Protein AF-A0A535QAC4-F1 (afdb_monomer)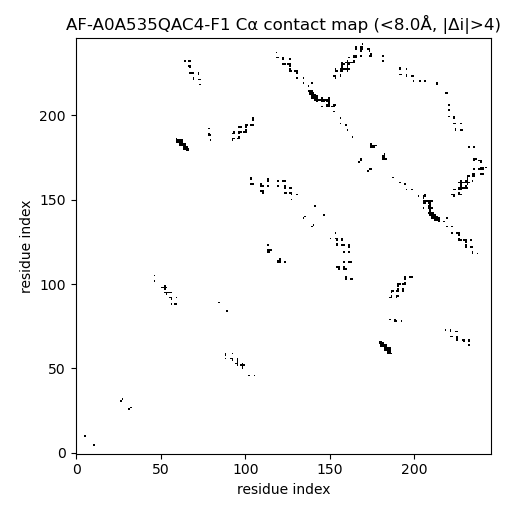

Nearest PDB structures (foldseek):
  8f6p-assembly1_A  TM=1.944E-01  e=5.909E+00  Rattus norvegicus

Mean predicted aligned error: 12.3 Å

Structure (mmCIF, N/CA/C/O backbone):
data_AF-A0A535QAC4-F1
#
_entry.id   AF-A0A535QAC4-F1
#
loop_
_atom_site.group_PDB
_atom_site.id
_atom_site.type_symbol
_atom_site.label_atom_id
_atom_site.label_alt_id
_atom_site.label_comp_id
_atom_site.label_asym_id
_atom_site.label_entity_id
_atom_site.label_seq_id
_atom_site.pdbx_PDB_ins_code
_atom_site.Cartn_x
_atom_site.Cartn_y
_atom_site.Cartn_z
_atom_site.occupancy
_atom_site.B_iso_or_equiv
_atom_site.auth_seq_id
_atom_site.auth_comp_id
_atom_site.auth_asym_id
_atom_site.auth_atom_id
_atom_site.pdbx_PDB_model_num
ATOM 1 N N . MET A 1 1 ? -40.886 52.276 13.785 1.00 44.91 1 MET A N 1
ATOM 2 C CA . MET A 1 1 ? -40.579 53.581 13.152 1.00 44.91 1 MET A CA 1
ATOM 3 C C . MET A 1 1 ? -39.068 53.845 13.200 1.00 44.91 1 MET A C 1
ATOM 5 O O . MET A 1 1 ? -38.619 54.630 14.018 1.00 44.91 1 MET A O 1
ATOM 9 N N . ALA A 1 2 ? -38.264 53.162 12.376 1.00 45.56 2 ALA A N 1
ATOM 10 C CA . ALA A 1 2 ? -36.810 53.409 12.294 1.00 45.56 2 ALA A CA 1
ATOM 11 C C . ALA A 1 2 ? -36.209 53.077 10.910 1.00 45.56 2 ALA A C 1
ATOM 13 O O . ALA A 1 2 ? -35.001 52.939 10.776 1.00 45.56 2 ALA A O 1
ATOM 14 N N . VAL A 1 3 ? -37.047 52.930 9.875 1.00 45.53 3 VAL A N 1
ATOM 15 C CA . VAL A 1 3 ? -36.624 52.493 8.525 1.00 45.53 3 VAL A CA 1
ATOM 16 C C . VAL A 1 3 ? -36.764 53.620 7.483 1.00 45.53 3 VAL A C 1
ATOM 18 O O . VAL A 1 3 ? -36.489 53.432 6.310 1.00 45.53 3 VAL A O 1
ATOM 21 N N . LEU A 1 4 ? -37.134 54.839 7.893 1.00 51.72 4 LEU A N 1
ATOM 22 C CA . LEU A 1 4 ? -37.515 55.924 6.971 1.00 51.72 4 LEU A CA 1
ATOM 23 C C . LEU A 1 4 ? -36.646 57.191 7.058 1.00 51.72 4 LEU A C 1
ATOM 25 O O . LEU A 1 4 ? -37.111 58.273 6.719 1.00 51.72 4 LEU A O 1
ATOM 29 N N . ARG A 1 5 ? -35.387 57.098 7.514 1.00 51.56 5 ARG A N 1
ATOM 30 C CA . ARG A 1 5 ? -34.530 58.299 7.647 1.00 51.56 5 ARG A CA 1
ATOM 31 C C . ARG A 1 5 ? -33.104 58.221 7.111 1.00 51.56 5 ARG A C 1
ATOM 33 O O . ARG A 1 5 ? -32.423 59.237 7.126 1.00 51.56 5 ARG A O 1
ATOM 40 N N . PHE A 1 6 ? -32.670 57.085 6.575 1.00 49.47 6 PHE A N 1
ATOM 41 C CA . PHE A 1 6 ? -31.365 56.976 5.924 1.00 49.47 6 PHE A CA 1
ATOM 42 C C . PHE A 1 6 ? -31.563 56.331 4.559 1.00 49.47 6 PHE A C 1
ATOM 44 O O . PHE A 1 6 ? -32.023 55.197 4.471 1.00 49.47 6 PHE A O 1
ATOM 51 N N . GLY A 1 7 ? -31.308 57.108 3.503 1.00 46.47 7 GLY A N 1
ATOM 52 C CA . GLY A 1 7 ? -31.493 56.688 2.117 1.00 46.47 7 GLY A CA 1
ATOM 53 C C . GLY A 1 7 ? -30.732 55.404 1.785 1.00 46.47 7 GLY A C 1
ATOM 54 O O . GLY A 1 7 ? -29.834 54.978 2.501 1.00 46.47 7 GLY A O 1
ATOM 55 N N . VAL A 1 8 ? -31.083 54.789 0.663 1.00 54.56 8 VAL A N 1
ATOM 56 C CA . VAL A 1 8 ? -30.540 53.496 0.211 1.00 54.56 8 VAL A CA 1
ATOM 57 C C . VAL A 1 8 ? -29.008 53.528 0.014 1.00 54.56 8 VAL A C 1
ATOM 59 O O . VAL A 1 8 ? -28.330 52.512 0.138 1.00 54.56 8 VAL A O 1
ATOM 62 N N . LEU A 1 9 ? -28.432 54.710 -0.232 1.00 49.38 9 LEU A N 1
ATOM 63 C CA . LEU A 1 9 ? -27.000 54.904 -0.484 1.00 49.38 9 LEU A CA 1
ATOM 64 C C . LEU A 1 9 ? -26.086 54.647 0.734 1.00 49.38 9 LEU A C 1
ATOM 66 O O . LEU A 1 9 ? -25.140 53.872 0.585 1.00 49.38 9 LEU A O 1
ATOM 70 N N . PRO A 1 10 ? -26.321 55.209 1.939 1.00 53.91 10 PRO A N 1
ATOM 71 C CA . PRO A 1 10 ? -25.501 54.889 3.110 1.00 53.91 10 PRO A CA 1
ATOM 72 C C . PRO A 1 10 ? -25.584 53.415 3.527 1.00 53.91 10 PRO A C 1
ATOM 74 O O . PRO A 1 10 ? -24.594 52.873 4.011 1.00 53.91 10 PRO A O 1
ATOM 77 N N . THR A 1 11 ? -26.708 52.729 3.297 1.00 51.91 11 THR A N 1
ATOM 78 C CA . THR A 1 11 ? -26.844 51.295 3.611 1.00 51.91 11 THR A CA 1
ATOM 79 C C . THR A 1 11 ? -25.996 50.421 2.682 1.00 51.91 11 THR A C 1
ATOM 81 O O . THR A 1 11 ? -25.346 49.483 3.147 1.00 51.91 11 THR A O 1
ATOM 84 N N . ILE A 1 12 ? -25.929 50.762 1.389 1.00 54.94 12 ILE A N 1
ATOM 85 C CA . ILE A 1 12 ? -25.046 50.094 0.417 1.00 54.94 12 ILE A CA 1
ATOM 86 C C . ILE A 1 12 ? -23.572 50.353 0.754 1.00 54.94 12 ILE A C 1
ATOM 88 O O . ILE A 1 12 ? -22.748 49.442 0.664 1.00 54.94 12 ILE A O 1
ATOM 92 N N . LEU A 1 13 ? -23.235 51.567 1.198 1.00 52.97 13 LEU A N 1
ATOM 93 C CA . LEU A 1 13 ? -21.860 51.934 1.543 1.00 52.97 13 LEU A CA 1
ATOM 94 C C . LEU A 1 13 ? -21.368 51.190 2.798 1.00 52.97 13 LEU A C 1
ATOM 96 O O . LEU A 1 13 ? -20.243 50.695 2.818 1.00 52.97 13 LEU A O 1
ATOM 100 N N . VAL A 1 14 ? -22.233 51.012 3.803 1.00 57.72 14 VAL A N 1
ATOM 101 C CA . VAL A 1 14 ? -21.928 50.215 5.005 1.00 57.72 14 VAL A CA 1
ATOM 102 C C . VAL A 1 14 ? -21.805 48.720 4.680 1.00 57.72 14 VAL A C 1
ATOM 104 O O . VAL A 1 14 ? -20.894 48.068 5.192 1.00 57.72 14 VAL A O 1
ATOM 107 N N . MET A 1 15 ? -22.634 48.173 3.779 1.00 51.03 15 MET A N 1
ATOM 108 C CA . MET A 1 15 ? -22.458 46.788 3.315 1.00 51.03 15 MET A CA 1
ATOM 109 C C . MET A 1 15 ? -21.167 46.595 2.506 1.00 51.03 15 MET A C 1
ATOM 111 O O . MET A 1 15 ? -20.465 45.613 2.727 1.00 51.03 15 MET A O 1
ATOM 115 N N . MET A 1 16 ? -20.796 47.526 1.623 1.00 50.31 16 MET A N 1
ATOM 116 C CA . MET A 1 16 ? -19.538 47.447 0.861 1.00 50.31 16 MET A CA 1
ATOM 117 C C . MET A 1 16 ? -18.300 47.496 1.766 1.00 50.31 16 MET A C 1
ATOM 119 O O . MET A 1 16 ? -17.352 46.738 1.552 1.00 50.31 16 MET A O 1
ATOM 123 N N . VAL A 1 17 ? -18.314 48.323 2.817 1.00 55.81 17 VAL A N 1
ATOM 124 C CA . VAL A 1 17 ? -17.225 48.376 3.810 1.00 55.81 17 VAL A CA 1
ATOM 125 C C . VAL A 1 17 ? -17.191 47.109 4.680 1.00 55.81 17 VAL A C 1
ATOM 127 O O . VAL A 1 17 ? -16.111 46.582 4.951 1.00 55.81 17 VAL A O 1
ATOM 130 N N . GLY A 1 18 ? -18.348 46.553 5.056 1.00 48.34 18 GLY A N 1
ATOM 131 C CA . GLY A 1 18 ? -18.435 45.287 5.797 1.00 48.34 18 GLY A CA 1
ATOM 132 C C . GLY A 1 18 ? -17.961 44.067 4.993 1.00 48.34 18 GLY A C 1
ATOM 133 O O . GLY A 1 18 ? -17.242 43.215 5.513 1.00 48.34 18 GLY A O 1
ATOM 134 N N . VAL A 1 19 ? -18.293 44.001 3.700 1.00 51.94 19 VAL A N 1
ATOM 135 C CA . VAL A 1 19 ? -17.884 42.897 2.813 1.00 51.94 19 VAL A CA 1
ATOM 136 C C . VAL A 1 19 ? -16.393 42.983 2.469 1.00 51.94 19 VAL A C 1
ATOM 138 O O . VAL A 1 19 ? -15.703 41.965 2.469 1.00 51.94 19 VAL A O 1
ATOM 141 N N . THR A 1 20 ? -15.847 44.182 2.249 1.00 51.34 20 THR A N 1
ATOM 142 C CA . THR A 1 20 ? -14.408 44.352 1.966 1.00 51.34 20 THR A CA 1
ATOM 143 C C . THR A 1 20 ? -13.528 44.031 3.173 1.00 51.34 20 THR A C 1
ATOM 145 O O . THR A 1 20 ? -12.498 43.375 3.013 1.00 51.34 20 THR A O 1
ATOM 148 N N . SER A 1 21 ? -13.951 44.391 4.387 1.00 53.09 21 SER A N 1
ATOM 149 C CA . SER A 1 21 ? -13.228 44.039 5.616 1.00 53.09 21 SER A CA 1
ATOM 150 C C . SER A 1 21 ? -13.322 42.542 5.950 1.00 53.09 21 SER A C 1
ATOM 152 O O . SER A 1 21 ? -12.310 41.944 6.319 1.00 53.09 21 SER A O 1
ATOM 154 N N . ALA A 1 22 ? -14.463 41.885 5.705 1.00 51.47 22 ALA A N 1
ATOM 155 C CA . ALA A 1 22 ? -14.593 40.431 5.851 1.00 51.47 22 ALA A CA 1
ATOM 156 C C . ALA A 1 22 ? -13.735 39.646 4.836 1.00 51.47 22 ALA A C 1
ATOM 158 O O . ALA A 1 22 ? -13.106 38.649 5.197 1.00 51.47 22 ALA A O 1
ATOM 159 N N . VAL A 1 23 ? -13.631 40.117 3.587 1.00 53.84 23 VAL A N 1
ATOM 160 C CA . VAL A 1 23 ? -12.761 39.508 2.562 1.00 53.84 23 VAL A CA 1
ATOM 161 C C . VAL A 1 23 ? -11.278 39.734 2.873 1.00 53.84 23 VAL A C 1
ATOM 163 O O . VAL A 1 23 ? -10.468 38.839 2.623 1.00 53.84 23 VAL A O 1
ATOM 166 N N . LEU A 1 24 ? -10.904 40.875 3.464 1.00 50.50 24 LEU A N 1
ATOM 167 C CA . LEU A 1 24 ? -9.527 41.122 3.905 1.00 50.50 24 LEU A CA 1
ATOM 168 C C . LEU A 1 24 ? -9.135 40.247 5.101 1.00 50.50 24 LEU A C 1
ATOM 170 O O . LEU A 1 24 ? -8.069 39.635 5.068 1.00 50.50 24 LEU A O 1
ATOM 174 N N . VAL A 1 25 ? -9.998 40.111 6.112 1.00 51.09 25 VAL A N 1
ATOM 175 C CA . VAL A 1 25 ? -9.740 39.243 7.277 1.00 51.09 25 VAL A CA 1
ATOM 176 C C . VAL A 1 25 ? -9.770 37.759 6.882 1.00 51.09 25 VAL A C 1
ATOM 178 O O . VAL A 1 25 ? -8.933 36.979 7.343 1.00 51.09 25 VAL A O 1
ATOM 181 N N . GLY A 1 26 ? -10.650 37.373 5.951 1.00 45.50 26 GLY A N 1
ATOM 182 C CA . GLY A 1 26 ? -10.673 36.038 5.348 1.00 45.50 26 GLY A CA 1
ATOM 183 C C . GLY A 1 26 ? -9.409 35.724 4.539 1.00 45.50 26 GLY A C 1
ATOM 184 O O . GLY A 1 26 ? -8.845 34.641 4.678 1.00 45.50 26 GLY A O 1
ATOM 185 N N . ARG A 1 27 ? -8.883 36.684 3.760 1.00 46.25 27 ARG A N 1
ATOM 186 C CA . ARG A 1 27 ? -7.601 36.537 3.039 1.00 46.25 27 ARG A CA 1
ATOM 187 C C . ARG A 1 27 ? -6.382 36.518 3.962 1.00 46.25 27 ARG A C 1
ATOM 189 O O . ARG A 1 27 ? -5.405 35.846 3.631 1.00 46.25 27 ARG A O 1
ATOM 196 N N . HIS A 1 28 ? -6.441 37.206 5.102 1.00 44.94 28 HIS A N 1
ATOM 197 C CA . HIS A 1 28 ? -5.370 37.203 6.102 1.00 44.94 28 HIS A CA 1
ATOM 198 C C . HIS A 1 28 ? -5.303 35.879 6.878 1.00 44.94 28 HIS A C 1
ATOM 200 O O . HIS A 1 28 ? -4.210 35.420 7.201 1.00 44.94 28 HIS A O 1
ATOM 206 N N . ARG A 1 29 ? -6.451 35.222 7.113 1.00 47.34 29 ARG A N 1
ATOM 207 C CA . ARG A 1 29 ? -6.508 33.841 7.632 1.00 47.34 29 ARG A CA 1
ATOM 208 C C . ARG A 1 29 ? -6.204 32.776 6.569 1.00 47.34 29 ARG A C 1
ATOM 210 O O . ARG A 1 29 ? -5.760 31.695 6.928 1.00 47.34 29 ARG A O 1
ATOM 217 N N . ALA A 1 30 ? -6.361 33.093 5.282 1.00 46.38 30 ALA A N 1
ATOM 218 C CA . ALA A 1 30 ? -6.000 32.228 4.152 1.00 46.38 30 ALA A CA 1
ATOM 219 C C . ALA A 1 30 ? -4.545 32.403 3.651 1.00 46.38 30 ALA A C 1
ATOM 221 O O . ALA A 1 30 ? -4.230 32.001 2.533 1.00 46.38 30 ALA A O 1
ATOM 222 N N . GLY A 1 31 ? -3.658 33.030 4.436 1.00 46.34 31 GLY A N 1
ATOM 223 C CA . GLY A 1 31 ? -2.211 33.030 4.176 1.00 46.34 31 GLY A CA 1
ATOM 224 C C . GLY A 1 31 ? -1.739 33.762 2.910 1.00 46.34 31 GLY A C 1
ATOM 225 O O . GLY A 1 31 ? -0.638 33.502 2.439 1.00 46.34 31 GLY A O 1
ATOM 226 N N . ARG A 1 32 ? -2.521 34.690 2.337 1.00 51.34 32 ARG A N 1
ATOM 227 C CA . ARG A 1 32 ? -2.178 35.360 1.058 1.00 51.34 32 ARG A CA 1
ATOM 228 C C . ARG A 1 32 ? -1.312 36.625 1.167 1.00 51.34 32 ARG A C 1
ATOM 230 O O . ARG A 1 32 ? -1.247 37.399 0.218 1.00 51.34 32 ARG A O 1
ATOM 237 N N . PHE A 1 33 ? -0.603 36.807 2.277 1.00 46.69 33 PHE A N 1
ATOM 238 C CA . PHE A 1 33 ? 0.526 37.736 2.366 1.00 46.69 33 PHE A CA 1
ATOM 239 C C . PHE A 1 33 ? 1.710 37.031 3.021 1.00 46.69 33 PHE A C 1
ATOM 241 O O . PHE A 1 33 ? 1.979 37.188 4.208 1.00 46.69 33 PHE A O 1
ATOM 248 N N . THR A 1 34 ? 2.445 36.259 2.228 1.00 41.56 34 THR A N 1
ATOM 249 C CA . THR A 1 34 ? 3.819 35.900 2.565 1.00 41.56 34 THR A CA 1
ATOM 250 C C . THR A 1 34 ? 4.742 36.692 1.656 1.00 41.56 34 THR A C 1
ATOM 252 O O . THR A 1 34 ? 4.932 36.367 0.483 1.00 41.56 34 THR A O 1
ATOM 255 N N . VAL A 1 35 ? 5.316 37.751 2.228 1.00 46.34 35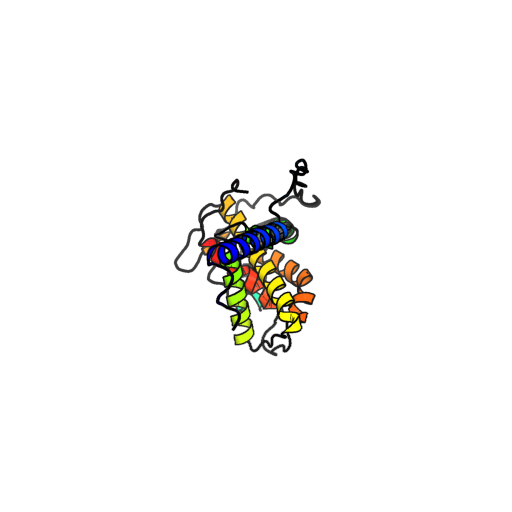 VAL A N 1
ATOM 256 C CA . VAL A 1 35 ? 6.655 38.238 1.886 1.00 46.34 35 VAL A CA 1
ATOM 257 C C . VAL A 1 35 ? 7.511 37.017 1.566 1.00 46.34 35 VAL A C 1
ATOM 259 O O . VAL A 1 35 ? 7.626 36.152 2.429 1.00 46.34 35 VAL A O 1
ATOM 262 N N . ARG A 1 36 ? 8.048 36.917 0.339 1.00 42.25 36 ARG A N 1
ATOM 263 C CA . ARG A 1 36 ? 8.956 35.834 -0.075 1.00 42.25 36 ARG A CA 1
ATOM 264 C C . ARG A 1 36 ? 10.002 35.624 1.026 1.00 42.25 36 ARG A C 1
ATOM 266 O O . ARG A 1 36 ? 10.914 36.449 1.135 1.00 42.25 36 ARG A O 1
ATOM 273 N N . PRO A 1 37 ? 9.947 34.532 1.808 1.00 41.09 37 PRO A N 1
ATOM 274 C CA . PRO A 1 37 ? 11.129 34.098 2.507 1.00 41.09 37 PRO A CA 1
ATOM 275 C C . PRO A 1 37 ? 12.034 33.570 1.401 1.00 41.09 37 PRO A C 1
ATOM 277 O O . PRO A 1 37 ? 11.668 32.662 0.655 1.00 41.09 37 PRO A O 1
ATOM 280 N N . ARG A 1 38 ? 13.185 34.223 1.244 1.00 40.75 38 ARG A N 1
ATOM 281 C CA . ARG A 1 38 ? 14.371 33.721 0.549 1.00 40.75 38 ARG A CA 1
ATOM 282 C C . ARG A 1 38 ? 14.346 32.195 0.557 1.00 40.75 38 ARG A C 1
ATOM 284 O O . ARG A 1 38 ? 14.370 31.626 1.645 1.00 40.75 38 ARG A O 1
ATOM 291 N N . ALA A 1 39 ? 14.229 31.583 -0.625 1.00 43.84 39 ALA A N 1
ATOM 292 C CA . ALA A 1 39 ? 14.162 30.140 -0.800 1.00 43.84 39 ALA A CA 1
ATOM 293 C C . ALA A 1 39 ? 15.202 29.480 0.112 1.00 43.84 39 ALA A C 1
ATOM 295 O O . ALA A 1 39 ? 16.403 29.495 -0.171 1.00 43.84 39 ALA A O 1
ATOM 296 N N . ARG A 1 40 ? 14.744 28.944 1.250 1.00 44.06 40 ARG A N 1
ATOM 297 C CA . ARG A 1 40 ? 15.486 27.902 1.935 1.00 44.06 40 ARG A CA 1
ATOM 298 C C . ARG A 1 40 ? 15.452 26.789 0.916 1.00 44.06 40 ARG A C 1
ATOM 300 O O . ARG A 1 40 ? 14.381 26.236 0.683 1.00 44.06 40 ARG A O 1
ATOM 307 N N . ARG A 1 41 ? 16.589 26.574 0.239 1.00 43.00 41 ARG A N 1
ATOM 308 C CA . ARG A 1 41 ? 16.894 25.321 -0.453 1.00 43.00 41 ARG A CA 1
ATOM 309 C C . ARG A 1 41 ? 16.207 24.243 0.360 1.00 43.00 41 ARG A C 1
ATOM 311 O O . ARG A 1 41 ? 16.537 24.108 1.544 1.00 43.00 41 ARG A O 1
ATOM 318 N N . GLY A 1 42 ? 15.183 23.630 -0.237 1.00 39.88 42 GLY A N 1
ATOM 319 C CA . GLY A 1 42 ? 14.486 22.519 0.379 1.00 39.88 42 GLY A CA 1
ATOM 320 C C . GLY A 1 42 ? 15.562 21.618 0.942 1.00 39.88 42 GLY A C 1
ATOM 321 O O . GLY A 1 42 ? 16.612 21.434 0.316 1.00 39.88 42 GLY A O 1
ATOM 322 N N . GLN A 1 43 ? 15.371 21.185 2.178 1.00 41.72 43 GLN A N 1
ATOM 323 C CA . GLN A 1 43 ? 16.179 20.117 2.716 1.00 41.72 43 GLN A CA 1
ATOM 324 C C . GLN A 1 43 ? 15.898 18.950 1.769 1.00 41.72 43 GLN A C 1
ATOM 326 O O . GLN A 1 43 ? 14.860 18.310 1.888 1.00 41.72 43 GLN A O 1
ATOM 331 N N . GLU A 1 44 ? 16.724 18.806 0.724 1.00 48.66 44 GLU A N 1
ATOM 332 C CA . GLU A 1 44 ? 16.661 17.688 -0.203 1.00 48.66 44 GLU A CA 1
ATOM 333 C C . GLU A 1 44 ? 16.674 16.482 0.710 1.00 48.66 44 GLU A C 1
ATOM 335 O O . GLU A 1 44 ? 17.652 16.270 1.437 1.00 48.66 44 GLU A O 1
ATOM 340 N N . TRP A 1 45 ? 15.547 15.777 0.764 1.00 40.62 45 TRP A N 1
ATOM 341 C CA . TRP A 1 45 ? 15.467 14.545 1.509 1.00 40.62 45 TRP A CA 1
ATOM 342 C C . TRP A 1 45 ? 16.526 13.635 0.900 1.00 40.62 45 TRP A C 1
ATOM 344 O O . TRP A 1 45 ? 16.415 13.156 -0.226 1.00 40.62 45 TRP A O 1
ATOM 354 N N . ARG A 1 46 ? 17.628 13.497 1.626 1.00 46.34 46 ARG A N 1
ATOM 355 C CA . ARG A 1 46 ? 18.647 12.503 1.362 1.00 46.34 46 ARG A CA 1
ATOM 356 C C . ARG A 1 46 ? 18.356 11.422 2.382 1.00 46.34 46 ARG A C 1
ATOM 358 O O . ARG A 1 46 ? 18.556 11.693 3.569 1.00 46.34 46 ARG A O 1
ATOM 365 N N . PRO A 1 47 ? 17.835 10.253 1.969 1.00 44.09 47 PRO A N 1
ATOM 366 C CA . PRO A 1 47 ? 17.629 9.155 2.900 1.00 44.09 47 PRO A CA 1
ATOM 367 C C . PRO A 1 47 ? 18.937 8.947 3.657 1.00 44.09 47 PRO A C 1
ATOM 369 O O . PRO A 1 47 ? 20.000 8.928 3.037 1.00 44.09 47 PRO A O 1
ATOM 372 N N . THR A 1 48 ? 18.880 8.860 4.986 1.00 43.50 48 THR A N 1
ATOM 373 C CA . THR A 1 48 ? 20.069 8.664 5.820 1.00 43.50 48 THR A CA 1
ATOM 374 C C . THR A 1 48 ? 20.720 7.347 5.394 1.00 43.50 48 THR A C 1
ATOM 376 O O . THR A 1 48 ? 20.229 6.253 5.694 1.00 43.50 48 THR A O 1
ATOM 379 N N . VAL A 1 49 ? 21.777 7.463 4.585 1.00 43.69 49 VAL A N 1
ATOM 380 C CA . VAL A 1 49 ? 22.397 6.360 3.851 1.00 43.69 49 VAL A CA 1
ATOM 381 C C . VAL A 1 49 ? 23.110 5.451 4.843 1.00 43.69 49 VAL A C 1
ATOM 383 O O . VAL A 1 49 ? 24.253 5.687 5.213 1.00 43.69 49 VAL A O 1
ATOM 386 N N . GLN A 1 50 ? 22.426 4.398 5.277 1.00 45.47 50 GLN A N 1
ATOM 387 C CA . GLN A 1 50 ? 23.096 3.177 5.738 1.00 45.47 50 GLN A CA 1
ATOM 388 C C . GLN A 1 50 ? 22.875 2.008 4.770 1.00 45.47 50 GLN A C 1
ATOM 390 O O . GLN A 1 50 ? 23.695 1.102 4.731 1.00 45.47 50 GLN A O 1
ATOM 395 N N . HIS A 1 51 ? 21.852 2.074 3.907 1.00 49.34 51 HIS A N 1
ATOM 396 C CA . HIS A 1 51 ? 21.616 1.103 2.839 1.00 49.34 51 HIS A CA 1
ATOM 397 C C . HIS A 1 51 ? 21.054 1.843 1.622 1.00 49.34 51 HIS A C 1
ATOM 399 O O . HIS A 1 51 ? 19.912 2.303 1.647 1.00 49.34 51 HIS A O 1
ATOM 405 N N . ALA A 1 52 ? 21.863 2.021 0.577 1.00 59.59 52 ALA A N 1
ATOM 406 C CA . ALA A 1 52 ? 21.310 2.316 -0.740 1.00 59.59 52 ALA A CA 1
ATOM 407 C C . ALA A 1 52 ? 20.367 1.161 -1.128 1.00 59.59 52 ALA A C 1
ATOM 409 O O . ALA A 1 52 ? 20.639 0.013 -0.769 1.00 59.59 52 ALA A O 1
ATOM 410 N N . GLU A 1 53 ? 19.255 1.457 -1.811 1.00 69.81 53 GLU A N 1
ATOM 411 C CA . GLU A 1 53 ? 18.446 0.401 -2.429 1.00 69.81 53 GLU A CA 1
ATOM 412 C C . GLU A 1 53 ? 19.381 -0.411 -3.324 1.00 69.81 53 GLU A C 1
ATOM 414 O O . GLU A 1 53 ? 20.165 0.163 -4.088 1.00 69.81 53 GLU A O 1
ATOM 419 N N . LEU A 1 54 ? 19.358 -1.733 -3.157 1.00 80.06 54 LEU A N 1
ATOM 420 C CA . LEU A 1 54 ? 20.111 -2.617 -4.033 1.00 80.06 54 LEU A CA 1
ATOM 421 C C . LEU A 1 54 ? 19.633 -2.407 -5.480 1.00 80.06 54 LEU A C 1
ATOM 423 O O . LEU A 1 54 ? 18.530 -1.906 -5.695 1.00 80.06 54 LEU A O 1
ATOM 427 N N . PRO A 1 55 ? 20.435 -2.746 -6.497 1.00 83.06 55 PRO A N 1
ATOM 428 C CA . PRO A 1 55 ? 19.915 -2.765 -7.856 1.00 83.06 55 PRO A CA 1
ATOM 429 C C . PRO A 1 55 ? 18.741 -3.745 -7.954 1.00 83.06 55 PRO A C 1
ATOM 431 O O . PRO A 1 55 ? 18.731 -4.783 -7.284 1.00 83.06 55 PRO A O 1
ATOM 434 N N . THR A 1 56 ? 17.762 -3.421 -8.799 1.00 83.38 56 THR A N 1
ATOM 435 C CA . THR A 1 56 ? 16.665 -4.341 -9.111 1.00 83.38 56 THR A CA 1
ATOM 436 C C . THR A 1 56 ? 17.249 -5.650 -9.645 1.00 83.38 56 THR A C 1
ATOM 438 O O . THR A 1 56 ? 18.098 -5.601 -10.542 1.00 83.38 56 THR A O 1
ATOM 441 N N . PRO A 1 57 ? 16.845 -6.817 -9.112 1.00 86.94 57 PRO A N 1
ATOM 442 C CA . PRO A 1 57 ? 17.287 -8.098 -9.648 1.00 86.94 57 PRO A CA 1
ATOM 443 C C . PRO A 1 57 ? 16.939 -8.214 -11.136 1.00 86.94 57 PRO A C 1
ATOM 445 O O . PRO A 1 57 ? 15.815 -7.911 -11.530 1.00 86.94 57 PRO A O 1
ATOM 448 N N . ALA A 1 58 ? 17.893 -8.658 -11.960 1.00 83.94 58 ALA A N 1
ATOM 449 C CA . ALA A 1 58 ? 17.687 -8.784 -13.407 1.00 83.94 58 ALA A CA 1
ATOM 450 C C . ALA A 1 58 ? 16.549 -9.764 -13.753 1.00 83.94 58 ALA A C 1
ATOM 452 O O . ALA A 1 58 ? 15.809 -9.539 -14.705 1.00 83.94 58 ALA A O 1
ATOM 453 N N . ASP A 1 59 ? 16.381 -10.801 -12.931 1.00 88.06 59 ASP A N 1
ATOM 454 C CA . ASP A 1 59 ? 15.374 -11.848 -13.102 1.00 88.06 59 ASP A CA 1
ATOM 455 C C . ASP A 1 59 ? 14.129 -11.620 -12.229 1.00 88.06 59 ASP A C 1
ATOM 457 O O . ASP A 1 59 ? 13.534 -12.584 -11.755 1.00 88.06 59 ASP A O 1
ATOM 461 N N . ASP A 1 60 ? 13.739 -10.368 -11.959 1.00 91.12 60 ASP A N 1
ATOM 462 C CA . ASP A 1 60 ? 12.511 -10.050 -11.216 1.00 91.12 60 ASP A CA 1
ATOM 463 C C . ASP A 1 60 ? 11.262 -10.397 -12.054 1.00 91.12 60 ASP A C 1
ATOM 465 O O . ASP A 1 60 ? 10.940 -9.691 -13.018 1.00 91.12 60 ASP A O 1
ATOM 469 N N . PRO A 1 61 ? 10.550 -11.501 -11.748 1.00 92.44 61 PRO A N 1
ATOM 470 C CA . PRO A 1 61 ? 9.496 -11.974 -12.621 1.00 92.44 61 PRO A CA 1
ATOM 471 C C . PRO A 1 61 ? 8.249 -11.101 -12.493 1.00 92.44 61 PRO A C 1
ATOM 473 O O . PRO A 1 61 ? 7.850 -10.681 -11.405 1.00 92.44 61 PRO A O 1
ATOM 476 N N . ALA A 1 62 ? 7.562 -10.909 -13.616 1.00 92.38 62 ALA A N 1
ATOM 477 C CA . ALA A 1 62 ? 6.215 -10.366 -13.599 1.00 92.38 62 ALA A CA 1
ATOM 478 C C . ALA A 1 62 ? 5.222 -11.392 -13.029 1.00 92.38 62 ALA A C 1
ATOM 480 O O . ALA A 1 62 ? 5.213 -12.557 -13.426 1.00 92.38 62 ALA A O 1
ATOM 481 N N . ILE A 1 63 ? 4.350 -10.929 -12.142 1.00 94.12 63 ILE A N 1
ATOM 482 C CA . ILE A 1 63 ? 3.318 -11.710 -11.465 1.00 94.12 63 ILE A CA 1
ATOM 483 C C . ILE A 1 63 ? 1.948 -11.052 -11.655 1.00 94.12 63 ILE A C 1
ATOM 485 O O . ILE A 1 63 ? 1.842 -9.839 -11.854 1.00 94.12 63 ILE A O 1
ATOM 489 N N . GLY A 1 64 ? 0.890 -11.857 -11.585 1.00 93.94 64 GLY A N 1
ATOM 490 C CA . GLY A 1 64 ? -0.476 -11.349 -11.529 1.00 93.94 64 GLY A CA 1
ATOM 491 C C . GLY A 1 64 ? -0.819 -10.861 -10.123 1.00 93.94 64 GLY A C 1
ATOM 492 O O . GLY A 1 64 ? -0.578 -11.567 -9.144 1.00 93.94 64 GLY A O 1
ATOM 493 N N . TYR A 1 65 ? -1.401 -9.672 -10.031 1.00 94.50 65 TYR A N 1
ATOM 494 C CA . TYR A 1 65 ? -1.857 -9.059 -8.793 1.00 94.50 65 TYR A CA 1
ATOM 495 C C . TYR A 1 65 ? -3.350 -8.715 -8.891 1.00 94.50 65 TYR A C 1
ATOM 497 O O . TYR A 1 65 ? -3.713 -7.712 -9.514 1.00 94.50 65 TYR A O 1
ATOM 505 N N . PRO A 1 66 ? -4.230 -9.584 -8.360 1.00 94.19 66 PRO A N 1
ATOM 506 C CA . PRO A 1 66 ? -5.673 -9.368 -8.393 1.00 94.19 66 PRO A CA 1
ATOM 507 C C . PRO A 1 66 ? -6.094 -8.264 -7.415 1.00 94.19 66 PRO A C 1
ATOM 509 O O . PRO A 1 66 ? -5.277 -7.761 -6.639 1.00 94.19 66 PRO A O 1
ATOM 512 N N . GLU A 1 67 ? -7.386 -7.924 -7.416 1.00 94.19 67 GLU A N 1
ATOM 513 C CA . GLU A 1 67 ? -7.943 -7.045 -6.387 1.00 94.19 67 GLU A CA 1
ATOM 514 C C . GLU A 1 67 ? -7.610 -7.594 -4.979 1.00 94.19 67 GLU A C 1
ATOM 516 O O . GLU A 1 67 ? -7.769 -8.798 -4.727 1.00 94.19 67 GLU A O 1
ATOM 521 N N . PRO A 1 68 ? -7.100 -6.749 -4.065 1.00 93.44 68 PRO A N 1
ATOM 522 C CA . PRO A 1 68 ? -6.688 -7.185 -2.739 1.00 93.44 68 PRO A CA 1
ATOM 523 C C . PRO A 1 68 ? -7.835 -7.770 -1.920 1.00 93.44 68 PRO A C 1
ATOM 525 O O . PRO A 1 68 ? -8.951 -7.258 -1.905 1.00 93.44 68 PRO A O 1
ATOM 528 N N . SER A 1 69 ? -7.519 -8.815 -1.162 1.00 91.38 69 SER A N 1
ATOM 529 C CA . SER A 1 69 ? -8.415 -9.408 -0.165 1.00 91.38 69 SER A CA 1
ATOM 530 C C . SER A 1 69 ? -7.677 -9.552 1.158 1.00 91.38 69 SER A C 1
ATOM 532 O O . SER A 1 69 ? -6.459 -9.733 1.190 1.00 91.38 69 SER A O 1
ATOM 534 N N . VAL A 1 70 ? -8.392 -9.449 2.278 1.00 88.38 70 VAL A N 1
ATOM 535 C CA . VAL A 1 70 ? -7.748 -9.463 3.601 1.00 88.38 70 VAL A CA 1
ATOM 536 C C . VAL A 1 70 ? -7.184 -10.844 3.957 1.00 88.38 70 VAL A C 1
ATOM 538 O O . VAL A 1 70 ? -6.205 -10.959 4.696 1.00 88.38 70 VAL A O 1
ATOM 541 N N . GLU A 1 71 ? -7.748 -11.895 3.365 1.00 85.19 71 GLU A N 1
ATOM 542 C CA . GLU A 1 71 ? -7.323 -13.288 3.485 1.00 85.19 71 GLU A CA 1
ATOM 543 C C . GLU A 1 71 ? -5.880 -13.498 3.009 1.00 85.19 71 GLU A C 1
ATOM 545 O O . GLU A 1 71 ? -5.172 -14.332 3.574 1.00 85.19 71 GLU A O 1
ATOM 550 N N . GLN A 1 72 ? -5.409 -12.701 2.039 1.00 80.00 72 GLN A N 1
ATOM 551 C CA . GLN A 1 72 ? -4.027 -12.754 1.542 1.00 80.00 72 GLN A CA 1
ATOM 552 C C . GLN A 1 72 ? -2.998 -12.482 2.650 1.00 80.00 72 GLN A C 1
ATOM 554 O O . GLN A 1 72 ? -1.879 -12.991 2.592 1.00 80.00 72 GLN A O 1
ATOM 559 N N . PHE A 1 73 ? -3.376 -11.718 3.680 1.00 78.44 73 PHE A N 1
ATOM 560 C CA . PHE A 1 73 ? -2.486 -11.308 4.770 1.00 78.44 73 PHE A CA 1
ATOM 561 C C . PHE A 1 73 ? -2.693 -12.118 6.051 1.00 78.44 73 PHE A C 1
ATOM 563 O O . PHE A 1 73 ? -1.770 -12.231 6.859 1.00 78.44 73 PHE A O 1
ATOM 570 N N . ALA A 1 74 ? -3.872 -12.718 6.232 1.00 74.19 74 ALA A N 1
ATOM 571 C CA . ALA A 1 74 ? -4.218 -13.468 7.439 1.00 74.19 74 ALA A CA 1
ATOM 572 C C . ALA A 1 74 ? -3.254 -14.638 7.708 1.00 74.19 74 ALA A C 1
ATOM 574 O O . ALA A 1 74 ? -2.921 -14.921 8.857 1.00 74.19 74 ALA A O 1
ATOM 575 N N . ALA A 1 75 ? -2.748 -15.280 6.651 1.00 70.00 75 ALA A N 1
ATOM 576 C CA . ALA A 1 75 ? -1.843 -16.420 6.769 1.00 70.00 75 ALA A CA 1
ATOM 577 C C . ALA A 1 75 ? -0.379 -16.039 7.060 1.00 70.00 75 ALA A C 1
ATOM 579 O O . ALA A 1 75 ? 0.431 -16.940 7.282 1.00 70.00 75 ALA A O 1
ATOM 580 N N . ARG A 1 76 ? -0.010 -14.742 7.005 1.00 65.69 76 ARG A N 1
ATOM 581 C CA . ARG A 1 76 ? 1.378 -14.230 7.149 1.00 65.69 76 ARG A CA 1
ATOM 582 C C . ARG A 1 76 ? 2.425 -15.039 6.377 1.00 65.69 76 ARG A C 1
ATOM 584 O O . ARG A 1 76 ? 3.591 -15.124 6.761 1.00 65.69 76 ARG A O 1
ATOM 591 N N . THR A 1 77 ? 1.987 -15.685 5.305 1.00 67.81 77 THR A N 1
ATOM 592 C CA . THR A 1 77 ? 2.837 -16.546 4.503 1.00 67.81 77 THR A CA 1
ATOM 593 C C . THR A 1 77 ? 3.801 -15.642 3.741 1.00 67.81 77 THR A C 1
ATOM 595 O O . THR A 1 77 ? 3.375 -14.574 3.292 1.00 67.81 77 THR A O 1
ATOM 598 N N . PRO A 1 78 ? 5.083 -16.025 3.591 1.00 67.62 78 PRO A N 1
ATOM 599 C CA . PRO A 1 78 ? 6.014 -15.254 2.784 1.00 67.62 78 PRO A CA 1
ATOM 600 C C . PRO A 1 78 ? 5.399 -14.917 1.414 1.00 67.62 78 PRO A C 1
ATOM 602 O O . PRO A 1 78 ? 4.772 -15.797 0.804 1.00 67.62 78 PRO A O 1
ATOM 605 N N . PRO A 1 79 ? 5.561 -13.679 0.913 1.00 75.75 79 PRO A N 1
ATOM 606 C CA . PRO A 1 79 ? 5.084 -13.278 -0.394 1.00 75.75 79 PRO A CA 1
ATOM 607 C C . PRO A 1 79 ? 5.531 -14.285 -1.429 1.00 75.75 79 PRO A C 1
ATOM 609 O O . PRO A 1 79 ? 6.684 -14.728 -1.448 1.00 75.75 79 PRO A O 1
ATOM 612 N N . LEU A 1 80 ? 4.586 -14.658 -2.289 1.00 82.44 80 LEU A N 1
ATOM 613 C CA . LEU A 1 80 ? 4.867 -15.531 -3.419 1.00 82.44 80 LEU A CA 1
ATOM 614 C C . LEU A 1 80 ? 5.434 -16.895 -2.996 1.00 82.44 80 LEU A C 1
ATOM 616 O O . LEU A 1 80 ? 6.187 -17.507 -3.748 1.00 82.44 80 LEU A O 1
ATOM 620 N N . ALA A 1 81 ? 5.082 -17.409 -1.811 1.00 81.00 81 ALA A N 1
ATOM 621 C CA . ALA A 1 81 ? 5.455 -18.769 -1.404 1.00 81.00 81 ALA A CA 1
ATOM 622 C C . ALA A 1 81 ? 4.950 -19.840 -2.390 1.00 81.00 81 ALA A C 1
ATOM 624 O O . ALA A 1 81 ? 5.580 -20.881 -2.551 1.00 81.00 81 ALA A O 1
ATOM 625 N N . HIS A 1 82 ? 3.843 -19.563 -3.084 1.00 82.12 82 HIS A N 1
ATOM 626 C CA . HIS A 1 82 ? 3.314 -20.410 -4.153 1.00 82.12 82 HIS A CA 1
ATOM 627 C C . HIS A 1 82 ? 4.194 -20.400 -5.416 1.00 82.12 82 HIS A C 1
ATOM 629 O O . HIS A 1 82 ? 4.164 -21.357 -6.189 1.00 82.12 82 HIS A O 1
ATOM 635 N N . LEU A 1 83 ? 4.994 -19.348 -5.627 1.00 82.38 83 LEU A N 1
ATOM 636 C CA . LEU A 1 83 ? 5.974 -19.295 -6.703 1.00 82.38 83 LEU A CA 1
ATOM 637 C C . LEU A 1 83 ? 7.253 -20.010 -6.257 1.00 82.38 83 LEU A C 1
ATOM 639 O O . LEU A 1 83 ? 7.883 -19.673 -5.245 1.00 82.38 83 LEU A O 1
ATOM 643 N N . LYS A 1 84 ? 7.671 -20.998 -7.049 1.00 85.19 84 LYS A N 1
ATOM 644 C CA . LYS A 1 84 ? 8.934 -21.725 -6.871 1.00 85.19 84 LYS A CA 1
ATOM 645 C C . LYS A 1 84 ? 10.118 -20.862 -7.326 1.00 85.19 84 LYS A C 1
ATOM 647 O O . LYS A 1 84 ? 10.755 -21.158 -8.328 1.00 85.19 84 LYS A O 1
ATOM 652 N N . LEU A 1 85 ? 10.377 -19.772 -6.604 1.00 87.06 85 LEU A N 1
ATOM 653 C CA . LEU A 1 85 ? 11.549 -18.918 -6.812 1.00 87.06 85 LEU A CA 1
ATOM 654 C C . LEU A 1 85 ? 12.804 -19.600 -6.260 1.00 87.06 85 LEU A C 1
ATOM 656 O O . LEU A 1 85 ? 12.757 -20.189 -5.173 1.00 87.06 85 LEU A O 1
ATOM 660 N N . GLU A 1 86 ? 13.917 -19.472 -6.979 1.00 90.38 86 GLU A N 1
ATOM 661 C CA . GLU A 1 86 ? 15.236 -19.887 -6.501 1.00 90.38 86 GLU A CA 1
ATOM 662 C C . GLU A 1 86 ? 15.599 -19.147 -5.200 1.00 90.38 86 GLU A C 1
ATOM 664 O O . GLU A 1 86 ? 15.230 -17.986 -5.007 1.00 90.38 86 GLU A O 1
ATOM 669 N N . GLY A 1 87 ? 16.327 -19.810 -4.295 1.00 87.12 87 GLY A N 1
ATOM 670 C CA . GLY A 1 87 ? 16.735 -19.227 -3.013 1.00 87.12 87 GLY A CA 1
ATOM 671 C C . GLY A 1 87 ? 17.518 -17.921 -3.170 1.00 87.12 87 GLY A C 1
ATOM 672 O O . GLY A 1 87 ? 17.186 -16.939 -2.509 1.00 87.12 87 GLY A O 1
ATOM 673 N N . GLY A 1 88 ? 18.488 -17.882 -4.093 1.00 90.06 88 GLY A N 1
ATOM 674 C CA . GLY A 1 88 ? 19.287 -16.683 -4.370 1.00 90.06 88 GLY A CA 1
ATOM 675 C C . GLY A 1 88 ? 18.441 -15.507 -4.865 1.00 90.06 88 GLY A C 1
ATOM 676 O O . GLY A 1 88 ? 18.542 -14.405 -4.325 1.00 90.06 88 GLY A O 1
ATOM 677 N N . LEU A 1 89 ? 17.538 -15.757 -5.819 1.00 91.06 89 LEU A N 1
ATOM 678 C CA . LEU A 1 89 ? 16.609 -14.745 -6.327 1.00 91.06 89 LEU A CA 1
ATOM 679 C C . LEU A 1 89 ? 15.666 -14.235 -5.230 1.00 91.06 89 LEU A C 1
ATOM 681 O O . LEU A 1 89 ? 15.466 -13.031 -5.102 1.00 91.06 89 LEU A O 1
ATOM 685 N N . ARG A 1 90 ? 15.117 -15.127 -4.395 1.00 90.62 90 ARG A N 1
ATOM 686 C CA . ARG A 1 90 ? 14.240 -14.734 -3.281 1.00 90.62 90 ARG A CA 1
ATOM 687 C C . ARG A 1 90 ? 14.968 -13.821 -2.288 1.00 90.62 90 ARG A C 1
ATOM 689 O O . ARG A 1 90 ? 14.393 -12.822 -1.864 1.00 90.62 90 ARG A O 1
ATOM 696 N N . THR A 1 91 ? 16.223 -14.121 -1.951 1.00 90.00 91 THR A N 1
ATOM 697 C CA . THR A 1 91 ? 17.048 -13.253 -1.096 1.00 90.00 91 THR A CA 1
ATOM 698 C C . THR A 1 91 ? 17.339 -11.905 -1.758 1.00 90.00 91 THR A C 1
ATOM 700 O O . THR A 1 91 ? 17.272 -10.876 -1.088 1.00 90.00 91 THR A O 1
ATOM 703 N N . ALA A 1 92 ? 17.620 -11.883 -3.063 1.00 91.44 92 ALA A N 1
ATOM 704 C CA . ALA A 1 92 ? 17.859 -10.643 -3.798 1.00 91.44 92 ALA A CA 1
ATOM 705 C C . ALA A 1 92 ? 16.609 -9.745 -3.844 1.00 91.44 92 ALA A C 1
ATOM 707 O O . ALA A 1 92 ? 16.705 -8.550 -3.562 1.00 91.44 92 ALA A O 1
ATOM 708 N N . LEU A 1 93 ? 15.435 -10.322 -4.127 1.00 92.50 93 LEU A N 1
ATOM 709 C CA . LEU A 1 93 ? 14.150 -9.613 -4.125 1.00 92.50 93 LEU A CA 1
ATOM 710 C C . LEU A 1 93 ? 13.824 -9.034 -2.746 1.00 92.50 93 LEU A C 1
ATOM 712 O O . LEU A 1 93 ? 13.404 -7.883 -2.650 1.00 92.50 93 LEU A O 1
ATOM 716 N N . ASP A 1 94 ? 14.049 -9.803 -1.681 1.00 90.44 94 ASP A N 1
ATOM 717 C CA . ASP A 1 94 ? 13.811 -9.343 -0.314 1.00 90.44 94 ASP A CA 1
ATOM 718 C C . ASP A 1 94 ? 14.773 -8.214 0.099 1.00 90.44 94 ASP A C 1
ATOM 720 O O . ASP A 1 94 ? 14.348 -7.205 0.664 1.00 90.44 94 ASP A O 1
ATOM 724 N N . GLY A 1 95 ? 16.062 -8.331 -0.240 1.00 90.56 95 GLY A N 1
ATOM 725 C CA . GLY A 1 95 ? 17.052 -7.280 0.014 1.00 90.56 95 GLY A CA 1
ATOM 726 C C . GLY A 1 95 ? 16.746 -5.983 -0.740 1.00 90.56 95 GLY A C 1
ATOM 727 O O . GLY A 1 95 ? 16.847 -4.892 -0.175 1.00 90.56 95 GLY A O 1
ATOM 728 N N . PHE A 1 96 ? 16.321 -6.098 -1.999 1.00 91.12 96 PHE A N 1
ATOM 729 C CA . PHE A 1 96 ? 15.847 -4.975 -2.805 1.00 91.12 96 PHE A CA 1
ATOM 730 C C . PHE 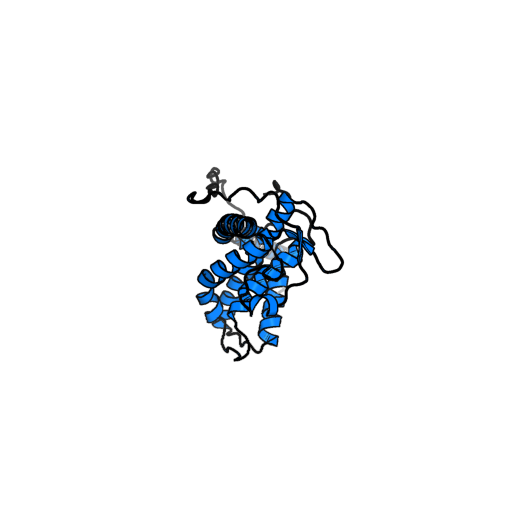A 1 96 ? 14.611 -4.310 -2.179 1.00 91.12 96 PHE A C 1
ATOM 732 O O . PHE A 1 96 ? 14.610 -3.104 -1.909 1.00 91.12 96 PHE A O 1
ATOM 739 N N . ALA A 1 97 ? 13.598 -5.114 -1.848 1.00 92.38 97 ALA A N 1
ATOM 740 C CA . ALA A 1 97 ? 12.360 -4.664 -1.223 1.00 92.38 97 ALA A CA 1
ATOM 741 C C . ALA A 1 97 ? 12.583 -3.978 0.130 1.00 92.38 97 ALA A C 1
ATOM 743 O O . ALA A 1 97 ? 11.886 -3.017 0.450 1.00 92.38 97 ALA A O 1
ATOM 744 N N . LEU A 1 98 ? 13.564 -4.422 0.923 1.00 91.94 98 LEU A N 1
ATOM 745 C CA . LEU A 1 98 ? 13.908 -3.789 2.197 1.00 91.94 98 LEU A CA 1
ATOM 746 C C . LEU A 1 98 ? 14.366 -2.334 2.006 1.00 91.94 98 LEU A C 1
ATOM 748 O O . LEU A 1 98 ? 13.923 -1.445 2.737 1.00 91.94 98 LEU A O 1
ATOM 752 N N . GLY A 1 99 ? 15.224 -2.084 1.012 1.00 90.12 99 GLY A N 1
ATOM 753 C CA . GLY A 1 99 ? 15.689 -0.738 0.672 1.00 90.12 99 GLY A CA 1
ATOM 754 C C . GLY A 1 99 ? 14.541 0.167 0.223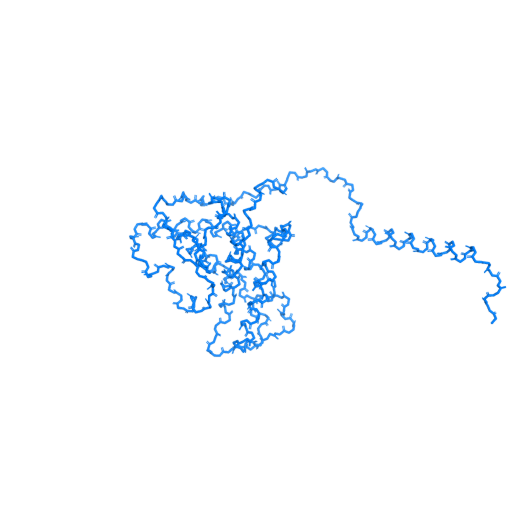 1.00 90.12 99 GLY A C 1
ATOM 755 O O . GLY A 1 99 ? 14.392 1.282 0.731 1.00 90.12 99 GLY A O 1
ATOM 756 N N . ARG A 1 100 ? 13.683 -0.343 -0.666 1.00 90.31 100 ARG A N 1
ATOM 757 C CA . ARG A 1 100 ? 12.494 0.367 -1.155 1.00 90.31 100 ARG A CA 1
ATOM 758 C C . ARG A 1 100 ? 11.503 0.678 -0.035 1.00 90.31 100 ARG A C 1
ATOM 760 O O . ARG A 1 100 ? 11.081 1.824 0.124 1.00 90.31 100 ARG A O 1
ATOM 767 N N . ALA A 1 101 ? 11.189 -0.317 0.792 1.00 93.75 101 ALA A N 1
ATOM 768 C CA . ALA A 1 101 ? 10.274 -0.173 1.915 1.00 93.75 101 ALA A CA 1
ATOM 769 C C . ALA A 1 101 ? 10.764 0.871 2.919 1.00 93.75 101 ALA A C 1
ATOM 771 O O . ALA A 1 101 ? 9.971 1.693 3.374 1.00 93.75 101 ALA A O 1
ATOM 772 N N . LYS A 1 102 ? 12.069 0.893 3.221 1.00 91.12 102 LYS A N 1
ATOM 773 C CA . LYS A 1 102 ? 12.656 1.913 4.095 1.00 91.12 102 LYS A CA 1
ATOM 774 C C . LYS A 1 102 ? 12.399 3.321 3.558 1.00 91.12 102 LYS A C 1
ATOM 776 O O . LYS A 1 102 ? 11.914 4.169 4.299 1.00 91.12 102 LYS A O 1
ATOM 781 N N . ARG A 1 103 ? 12.656 3.556 2.268 1.00 89.62 103 ARG A N 1
ATOM 782 C CA . ARG A 1 103 ? 12.434 4.870 1.647 1.00 89.62 103 ARG A CA 1
ATOM 783 C C . ARG A 1 103 ? 10.965 5.299 1.686 1.00 89.62 103 ARG A C 1
ATOM 785 O O . ARG A 1 103 ? 10.694 6.451 1.992 1.00 89.62 103 ARG A O 1
ATOM 792 N N . ILE A 1 104 ? 10.032 4.380 1.429 1.00 92.19 104 ILE A N 1
ATOM 793 C CA . ILE A 1 104 ? 8.585 4.653 1.507 1.00 92.19 104 ILE A CA 1
ATOM 794 C C . ILE A 1 104 ? 8.164 4.986 2.942 1.00 92.19 104 ILE A C 1
ATOM 796 O O . ILE A 1 104 ? 7.396 5.914 3.183 1.00 92.19 104 ILE A O 1
ATOM 800 N N . VAL A 1 105 ? 8.653 4.219 3.917 1.00 91.69 105 VAL A N 1
ATOM 801 C CA . VAL A 1 105 ? 8.290 4.383 5.329 1.00 91.69 105 VAL A CA 1
ATOM 802 C C . VAL A 1 105 ? 8.837 5.689 5.908 1.00 91.69 105 VAL A C 1
ATOM 804 O O . VAL A 1 105 ? 8.153 6.315 6.717 1.00 91.69 105 VAL A O 1
ATOM 807 N N . GLU A 1 106 ? 10.040 6.088 5.493 1.00 89.31 106 GLU A N 1
ATOM 808 C CA . GLU A 1 106 ? 10.734 7.311 5.919 1.00 89.31 106 GLU A CA 1
ATOM 809 C C . GLU A 1 106 ? 10.391 8.542 5.061 1.00 89.31 106 GLU A C 1
ATOM 811 O O . GLU A 1 106 ? 10.941 9.619 5.306 1.00 89.31 106 GLU A O 1
ATOM 816 N N . ALA A 1 107 ? 9.507 8.407 4.066 1.00 87.81 107 ALA A N 1
ATOM 817 C CA . ALA A 1 107 ? 9.085 9.516 3.221 1.00 87.81 107 ALA A CA 1
ATOM 818 C C . ALA A 1 107 ? 8.369 10.589 4.070 1.00 87.81 107 ALA A C 1
ATOM 820 O O . ALA A 1 107 ? 7.343 10.292 4.697 1.00 87.81 107 ALA A O 1
ATOM 821 N N . PRO A 1 108 ? 8.890 11.830 4.125 1.00 83.44 108 PRO A N 1
ATOM 822 C CA . PRO A 1 108 ? 8.236 12.909 4.848 1.00 83.44 108 PRO A CA 1
ATOM 823 C C . PRO A 1 108 ? 6.973 13.362 4.110 1.00 83.44 108 PRO A C 1
ATOM 825 O O . PRO A 1 108 ? 6.880 13.254 2.891 1.00 83.44 108 PRO A O 1
ATOM 828 N N . ASP A 1 109 ? 6.007 13.890 4.864 1.00 88.00 109 ASP A N 1
ATOM 829 C CA . ASP A 1 109 ? 4.828 14.584 4.328 1.00 88.00 109 ASP A CA 1
ATOM 830 C C . ASP A 1 109 ? 4.017 13.789 3.292 1.00 88.00 109 ASP A C 1
ATOM 832 O O . ASP A 1 109 ? 3.402 14.354 2.392 1.00 88.00 109 ASP A O 1
ATOM 836 N N . LEU A 1 110 ? 3.959 12.465 3.446 1.00 90.12 110 LEU A N 1
ATOM 837 C CA . LEU A 1 110 ? 3.358 11.565 2.461 1.00 90.12 110 LEU A CA 1
ATOM 838 C C . LEU A 1 110 ? 1.877 11.855 2.163 1.0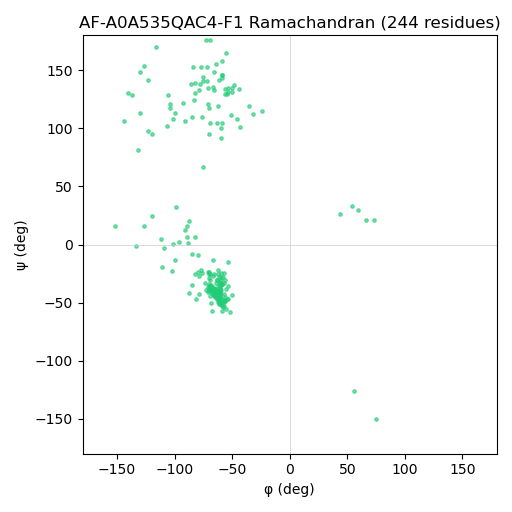0 90.12 110 LEU A C 1
ATOM 840 O O . LEU A 1 110 ? 1.424 11.701 1.032 1.00 90.12 110 LEU A O 1
ATOM 844 N N . LEU A 1 111 ? 1.120 12.303 3.167 1.00 90.69 111 LEU A N 1
ATOM 845 C CA . LEU A 1 111 ? -0.266 12.731 2.961 1.00 90.69 111 LEU A CA 1
ATOM 846 C C . LEU A 1 111 ? -0.343 14.019 2.135 1.00 90.69 111 LEU A C 1
ATOM 848 O O . LEU A 1 111 ? -1.226 14.145 1.297 1.00 90.69 111 LEU A O 1
ATOM 852 N N . SER A 1 112 ? 0.590 14.950 2.344 1.00 89.69 112 SER A N 1
ATOM 853 C CA . SER A 1 112 ? 0.691 16.174 1.546 1.00 89.69 112 SER A CA 1
ATOM 854 C C . SER A 1 112 ? 1.114 15.863 0.112 1.00 89.69 112 SER A C 1
ATOM 856 O O . SER A 1 112 ? 0.575 16.461 -0.810 1.00 89.69 112 SER A O 1
ATOM 858 N N . HIS A 1 113 ? 2.030 14.905 -0.078 1.00 87.94 113 HIS A N 1
ATOM 859 C CA . HIS A 1 113 ? 2.404 14.381 -1.397 1.00 87.94 113 HIS A CA 1
ATOM 860 C C . HIS A 1 113 ? 1.183 13.820 -2.131 1.00 87.94 113 HIS A C 1
ATOM 862 O O . HIS A 1 113 ? 0.856 14.280 -3.220 1.00 87.94 113 HIS A O 1
ATOM 868 N N . ALA A 1 114 ? 0.441 12.907 -1.496 1.00 86.69 114 ALA A N 1
ATOM 869 C CA . ALA A 1 114 ? -0.763 12.334 -2.093 1.00 86.69 114 ALA A CA 1
ATOM 870 C C . ALA A 1 114 ? -1.850 13.389 -2.364 1.00 86.69 114 ALA A C 1
ATOM 872 O O . ALA A 1 114 ? -2.553 13.288 -3.361 1.00 86.69 114 ALA A O 1
ATOM 873 N N . ALA A 1 115 ? -1.982 14.400 -1.500 1.00 87.12 115 ALA A N 1
ATOM 874 C CA . ALA A 1 115 ? -2.920 15.508 -1.679 1.00 87.12 115 ALA A CA 1
ATOM 875 C C . ALA A 1 115 ? -2.519 16.481 -2.802 1.00 87.12 115 ALA A C 1
ATOM 877 O O . ALA A 1 115 ? -3.376 17.193 -3.325 1.00 87.12 115 ALA A O 1
ATOM 878 N N . ALA A 1 116 ? -1.231 16.545 -3.152 1.00 86.56 116 ALA A N 1
ATOM 879 C CA . ALA A 1 116 ? -0.731 17.395 -4.226 1.00 86.56 116 ALA A CA 1
ATOM 880 C C . ALA A 1 116 ? -0.987 16.796 -5.619 1.00 86.56 116 ALA A C 1
ATOM 882 O O . ALA A 1 116 ? -1.129 17.556 -6.577 1.00 86.56 116 ALA A O 1
ATOM 883 N N . ASP A 1 117 ? -1.079 15.466 -5.734 1.00 85.06 117 ASP A N 1
ATOM 884 C CA . ASP A 1 117 ? -1.440 14.785 -6.980 1.00 85.06 117 ASP A CA 1
ATOM 885 C C . ASP A 1 117 ? -2.954 14.517 -7.058 1.00 85.06 117 ASP A C 1
ATOM 887 O O . ASP A 1 117 ? -3.549 13.833 -6.220 1.00 85.06 117 ASP A O 1
ATOM 891 N N . ALA A 1 118 ? -3.581 15.050 -8.109 1.00 86.38 118 ALA A N 1
ATOM 892 C CA . ALA A 1 118 ? -5.020 14.960 -8.334 1.00 86.38 118 ALA A CA 1
ATOM 893 C C . ALA A 1 118 ? -5.500 13.522 -8.591 1.00 86.38 118 ALA A C 1
ATOM 895 O O . ALA A 1 118 ? -6.665 13.224 -8.328 1.00 86.38 118 ALA A O 1
ATOM 896 N N . GLU A 1 119 ? -4.630 12.633 -9.087 1.00 90.94 119 GLU A N 1
ATOM 897 C CA . GLU A 1 119 ? -4.961 11.211 -9.256 1.00 90.94 119 GLU A CA 1
ATOM 898 C C . GLU A 1 119 ? -4.786 10.407 -7.955 1.00 90.94 119 GLU A C 1
ATOM 900 O O . GLU A 1 119 ? -5.460 9.395 -7.756 1.00 90.94 119 GLU A O 1
ATOM 905 N N . SER A 1 120 ? -3.928 10.862 -7.039 1.00 93.12 120 SER A N 1
ATOM 906 C CA . SER A 1 120 ? -3.539 10.098 -5.849 1.00 93.12 120 SER A CA 1
ATOM 907 C C . SER A 1 120 ? -4.458 10.296 -4.649 1.00 93.12 120 SER A C 1
ATOM 909 O O . SER A 1 120 ? -4.804 9.314 -3.986 1.00 93.12 120 SER A O 1
ATOM 911 N N . TRP A 1 121 ? -4.912 11.520 -4.361 1.00 94.75 121 TRP A N 1
ATOM 912 C CA . TRP A 1 121 ? -5.792 11.751 -3.207 1.00 94.75 121 TRP A CA 1
ATOM 913 C C . TRP A 1 121 ? -7.119 10.972 -3.268 1.00 94.75 121 TRP A C 1
ATOM 915 O O . TRP A 1 121 ? -7.446 10.303 -2.282 1.00 94.75 121 TRP A O 1
ATOM 925 N N . PRO A 1 122 ? -7.851 10.940 -4.403 1.00 97.12 122 PRO A N 1
ATOM 926 C CA . PRO A 1 122 ? -9.083 10.155 -4.500 1.00 97.12 122 PRO A CA 1
ATOM 927 C C . PRO A 1 122 ? -8.854 8.656 -4.265 1.00 97.12 122 PRO A C 1
ATOM 929 O O . PRO A 1 122 ? -9.710 7.969 -3.707 1.00 97.12 122 PRO A O 1
ATOM 932 N N . VAL A 1 123 ? -7.680 8.139 -4.649 1.00 97.88 123 VAL A N 1
ATOM 933 C CA . VAL A 1 123 ? -7.297 6.745 -4.392 1.00 97.88 123 VAL A CA 1
ATOM 934 C C . VAL A 1 123 ? -7.091 6.493 -2.898 1.00 97.88 123 VAL A C 1
ATOM 936 O O . VAL A 1 123 ? -7.549 5.467 -2.387 1.00 97.88 123 VAL A O 1
ATOM 939 N N . VAL A 1 124 ? -6.446 7.422 -2.184 1.00 98.12 124 VAL A N 1
ATOM 940 C CA . VAL A 1 124 ? -6.287 7.339 -0.724 1.00 98.12 124 VAL A CA 1
ATOM 941 C C . VAL A 1 124 ? -7.652 7.323 -0.039 1.00 98.12 124 VAL A C 1
ATOM 943 O O . VAL A 1 124 ? -7.911 6.438 0.778 1.00 98.12 124 VAL A O 1
ATOM 946 N N . GLU A 1 125 ? -8.543 8.250 -0.395 1.00 98.00 125 GLU A N 1
ATOM 947 C CA . GLU A 1 125 ? -9.893 8.326 0.175 1.00 98.00 125 GLU A CA 1
ATOM 948 C C . GLU A 1 125 ? -10.684 7.035 -0.062 1.00 98.00 125 GLU A C 1
ATOM 950 O O . GLU A 1 125 ? -11.247 6.468 0.880 1.00 98.00 125 GLU A O 1
ATOM 955 N N . LEU A 1 126 ? -10.662 6.519 -1.295 1.00 98.31 126 LEU A N 1
ATOM 956 C CA . LEU A 1 126 ? -11.362 5.290 -1.654 1.00 98.31 126 LEU A CA 1
ATOM 957 C C . LEU A 1 126 ? -10.804 4.067 -0.911 1.00 98.31 126 LEU A C 1
ATOM 959 O O . LEU A 1 126 ? -11.572 3.233 -0.427 1.00 98.31 126 LEU A O 1
ATOM 963 N N . ALA A 1 127 ? -9.482 3.954 -0.773 1.00 98.38 127 ALA A N 1
ATOM 964 C CA . ALA A 1 127 ? -8.861 2.860 -0.030 1.00 98.38 127 ALA A CA 1
ATOM 965 C C . ALA A 1 127 ? -9.212 2.906 1.467 1.00 98.38 127 ALA A C 1
ATOM 967 O O . ALA A 1 127 ? -9.520 1.870 2.067 1.00 98.38 127 ALA A O 1
ATOM 968 N N . VAL A 1 128 ? -9.227 4.100 2.072 1.00 98.31 128 VAL A N 1
ATOM 969 C CA . VAL A 1 128 ? -9.667 4.292 3.463 1.00 98.31 128 VAL A CA 1
ATOM 970 C C . VAL A 1 128 ? -11.135 3.905 3.615 1.00 98.31 128 VAL A C 1
ATOM 972 O O . VAL A 1 128 ? -11.473 3.158 4.536 1.00 98.31 128 VAL A O 1
ATOM 975 N N . GLN A 1 129 ? -12.000 4.346 2.700 1.00 98.00 129 GLN A N 1
ATOM 976 C CA . GLN A 1 129 ? -13.417 3.997 2.715 1.00 98.00 129 GLN A CA 1
ATOM 977 C C . GLN A 1 129 ? -13.625 2.479 2.636 1.00 98.00 129 GLN A C 1
ATOM 979 O O . GLN A 1 129 ? -14.260 1.916 3.531 1.00 98.00 129 GLN A O 1
ATOM 984 N N . LYS A 1 130 ? -13.029 1.808 1.638 1.00 98.12 130 LYS A N 1
ATOM 985 C CA . LYS A 1 130 ? -13.093 0.342 1.485 1.00 98.12 130 LYS A CA 1
ATOM 986 C C . LYS A 1 130 ? -12.604 -0.385 2.741 1.00 98.12 130 LYS A C 1
ATOM 988 O O . LYS A 1 130 ? -13.170 -1.401 3.140 1.00 98.12 130 LYS A O 1
ATOM 993 N N . THR A 1 131 ? -11.569 0.136 3.398 1.00 97.56 131 THR A N 1
ATOM 994 C CA . THR A 1 131 ? -11.020 -0.460 4.625 1.00 97.56 131 THR A CA 1
ATOM 995 C C . THR A 1 131 ? -11.954 -0.295 5.823 1.00 97.56 131 THR A C 1
ATOM 997 O O . THR A 1 131 ? -12.137 -1.229 6.603 1.00 97.56 131 THR A O 1
ATOM 1000 N N . LEU A 1 132 ? -12.578 0.873 5.976 1.00 96.00 132 LEU A N 1
ATOM 1001 C CA . LEU A 1 132 ? -13.571 1.105 7.026 1.00 96.00 132 LEU A CA 1
ATOM 1002 C C . LEU A 1 132 ? -14.835 0.266 6.800 1.00 96.00 132 LEU A C 1
ATOM 1004 O O . LEU A 1 132 ? -15.418 -0.233 7.760 1.00 96.00 132 LEU A O 1
ATOM 1008 N N . GLU A 1 133 ? -15.249 0.085 5.548 1.00 96.12 133 GLU A N 1
ATOM 1009 C CA . GLU A 1 133 ? -16.345 -0.813 5.177 1.00 96.12 133 GLU A CA 1
ATOM 1010 C C . GLU A 1 133 ? -16.016 -2.270 5.514 1.00 96.12 133 GLU A C 1
ATOM 1012 O O . GLU A 1 133 ? -16.829 -2.928 6.163 1.00 96.12 133 GLU A O 1
ATOM 1017 N N . LEU A 1 134 ? -14.804 -2.740 5.193 1.00 95.62 134 LEU A N 1
ATOM 1018 C CA . LEU A 1 134 ? -14.319 -4.056 5.618 1.00 95.62 134 LEU A CA 1
ATOM 1019 C C . LEU A 1 134 ? -14.364 -4.198 7.146 1.00 95.62 134 LEU A C 1
ATOM 1021 O O . LEU A 1 134 ? -14.896 -5.183 7.653 1.00 95.62 134 LEU A O 1
ATOM 1025 N N . ALA A 1 135 ? -13.845 -3.215 7.888 1.00 94.88 135 ALA A N 1
ATOM 1026 C CA . ALA A 1 135 ? -13.840 -3.239 9.349 1.00 94.88 135 ALA A CA 1
ATOM 1027 C C . ALA A 1 135 ? -15.264 -3.379 9.917 1.00 94.88 135 ALA A C 1
ATOM 1029 O O . ALA A 1 135 ? -15.516 -4.250 10.752 1.00 94.88 135 ALA A O 1
ATOM 1030 N N . ARG A 1 136 ? -16.218 -2.577 9.421 1.00 94.12 136 ARG A N 1
ATOM 1031 C CA . ARG A 1 136 ? -17.633 -2.669 9.820 1.00 94.12 136 ARG A CA 1
ATOM 1032 C C . ARG A 1 136 ? -18.243 -4.019 9.443 1.00 94.12 136 ARG A C 1
ATOM 1034 O O . ARG A 1 136 ? -18.919 -4.619 10.273 1.00 94.12 136 ARG A O 1
ATOM 1041 N N . GLY A 1 137 ? -17.965 -4.518 8.237 1.00 94.44 137 GLY A N 1
ATOM 1042 C CA . GLY A 1 137 ? -18.422 -5.829 7.768 1.00 94.44 137 GLY A CA 1
ATOM 1043 C C . GLY A 1 137 ? -17.895 -6.995 8.612 1.00 94.44 137 GLY A C 1
ATOM 1044 O O . GLY A 1 137 ? -18.572 -8.007 8.748 1.00 94.44 137 GLY A O 1
ATOM 1045 N N . ARG A 1 138 ? -16.726 -6.830 9.243 1.00 94.00 138 ARG A N 1
ATOM 1046 C CA . ARG A 1 138 ? -16.130 -7.778 10.201 1.00 94.00 138 ARG A CA 1
ATOM 1047 C C . ARG A 1 138 ? -16.551 -7.538 11.655 1.00 94.00 138 ARG A C 1
ATOM 1049 O O . ARG A 1 138 ? -16.013 -8.168 12.556 1.00 94.00 138 ARG A O 1
ATOM 1056 N N . GLY A 1 139 ? -17.480 -6.618 11.917 1.00 93.38 139 GLY A N 1
ATOM 1057 C CA . GLY A 1 139 ? -17.967 -6.336 13.271 1.00 93.38 139 GLY A CA 1
ATOM 1058 C C . GLY A 1 139 ? -16.977 -5.576 14.163 1.00 93.38 139 GLY A C 1
ATOM 1059 O O . GLY A 1 139 ? -17.100 -5.610 15.391 1.00 93.38 139 GLY A O 1
ATOM 1060 N N . VAL A 1 140 ? -15.998 -4.883 13.576 1.00 94.31 140 VAL A N 1
ATOM 1061 C CA . VAL A 1 140 ? -15.088 -3.998 14.312 1.00 94.31 140 VAL A CA 1
ATOM 1062 C C . VAL A 1 140 ? -15.855 -2.760 14.778 1.00 94.31 140 VAL A C 1
ATOM 1064 O O . VAL A 1 140 ? -16.401 -2.007 13.972 1.00 94.31 140 VAL A O 1
ATOM 1067 N N . GLY A 1 141 ? -15.884 -2.531 16.092 1.00 91.25 141 GLY A N 1
ATOM 1068 C CA . GLY A 1 141 ? -16.466 -1.316 16.663 1.00 91.25 141 GLY A CA 1
ATOM 1069 C C . GLY A 1 141 ? -15.465 -0.167 16.603 1.00 91.25 141 GLY A C 1
ATOM 1070 O O . GLY A 1 141 ? -14.333 -0.343 17.046 1.00 91.25 141 GLY A O 1
ATOM 1071 N N . ILE A 1 142 ? -15.874 0.999 16.100 1.00 92.00 142 ILE A N 1
ATOM 1072 C CA . ILE A 1 142 ? -15.029 2.201 16.003 1.00 92.00 142 ILE A CA 1
ATOM 1073 C C . ILE A 1 142 ? -15.459 3.200 17.083 1.00 92.00 142 ILE A C 1
ATOM 1075 O O . ILE A 1 142 ? -16.647 3.501 17.199 1.00 92.00 142 ILE A O 1
ATOM 1079 N N . GLN A 1 143 ? -14.510 3.700 17.878 1.00 89.69 143 GLN A N 1
ATOM 1080 C CA . GLN A 1 143 ? -14.767 4.759 18.863 1.00 89.69 143 GLN A CA 1
ATOM 1081 C C . GLN A 1 143 ? -14.734 6.126 18.184 1.00 89.69 143 GLN A C 1
ATOM 1083 O O . GLN A 1 143 ? -13.842 6.390 17.381 1.00 89.69 143 GLN A O 1
ATOM 1088 N N . ALA A 1 144 ? -15.653 7.018 18.557 1.00 87.19 144 ALA A N 1
ATOM 1089 C CA . ALA A 1 144 ? -15.670 8.385 18.038 1.00 87.19 144 ALA A CA 1
ATOM 1090 C C . ALA A 1 144 ? -14.379 9.152 18.386 1.00 87.19 144 ALA A C 1
ATOM 1092 O O . ALA A 1 144 ? -13.820 9.835 17.533 1.00 87.19 144 ALA A O 1
ATOM 1093 N N . GLU A 1 145 ? -13.869 8.987 19.612 1.00 86.69 145 GLU A N 1
ATOM 1094 C CA . GLU A 1 145 ? -12.681 9.695 20.115 1.00 86.69 145 GLU A CA 1
ATOM 1095 C C . GLU A 1 145 ? -11.400 9.331 19.348 1.00 86.69 145 GLU A C 1
ATOM 1097 O O . GLU A 1 145 ? -10.585 10.201 19.046 1.00 86.69 145 GLU A O 1
ATOM 1102 N N . GLY A 1 146 ? -11.241 8.061 18.967 1.00 86.19 146 GLY A N 1
ATOM 1103 C CA . GLY A 1 146 ? -10.083 7.582 18.208 1.00 86.19 146 GLY A CA 1
ATOM 1104 C C . GLY A 1 146 ? -10.295 7.509 16.693 1.00 86.19 146 GLY A C 1
ATOM 1105 O O . GLY A 1 146 ? -9.388 7.093 15.971 1.00 86.19 146 GLY A O 1
ATOM 1106 N N . GLN A 1 147 ? -11.462 7.916 16.179 1.00 89.38 147 GLN A N 1
ATOM 1107 C CA . GLN A 1 147 ? -11.783 7.823 14.751 1.00 89.38 147 GLN A CA 1
ATOM 1108 C C . GLN A 1 147 ? -10.807 8.627 13.883 1.00 89.38 147 GLN A C 1
ATOM 1110 O O . GLN A 1 147 ? -10.420 8.170 12.808 1.00 89.38 147 GLN A O 1
ATOM 1115 N N . VAL A 1 148 ? -10.382 9.802 14.351 1.00 90.81 148 VAL A N 1
ATOM 1116 C CA . VAL A 1 148 ? -9.414 10.647 13.633 1.00 90.81 148 VAL A CA 1
ATOM 1117 C C . VAL A 1 148 ? -8.048 9.959 13.545 1.00 90.81 148 VAL A C 1
ATOM 1119 O O . VAL A 1 148 ? -7.441 9.941 12.475 1.00 90.81 148 VAL A O 1
ATOM 1122 N N . GLY A 1 149 ? -7.585 9.349 14.642 1.00 91.44 149 GLY A N 1
ATOM 1123 C CA . GLY A 1 149 ? -6.335 8.582 14.677 1.00 91.44 149 GLY A CA 1
ATOM 1124 C C . GLY A 1 149 ? -6.381 7.373 13.744 1.00 91.44 149 GLY A C 1
ATOM 1125 O O . GLY A 1 149 ? -5.487 7.197 12.918 1.00 91.44 149 GLY A O 1
ATOM 1126 N N . LEU A 1 150 ? -7.482 6.615 13.783 1.00 93.75 150 LEU A N 1
ATOM 1127 C CA . LEU A 1 150 ? -7.727 5.499 12.871 1.00 93.75 150 LEU A CA 1
ATOM 1128 C C . LEU A 1 150 ? -7.684 5.945 11.408 1.00 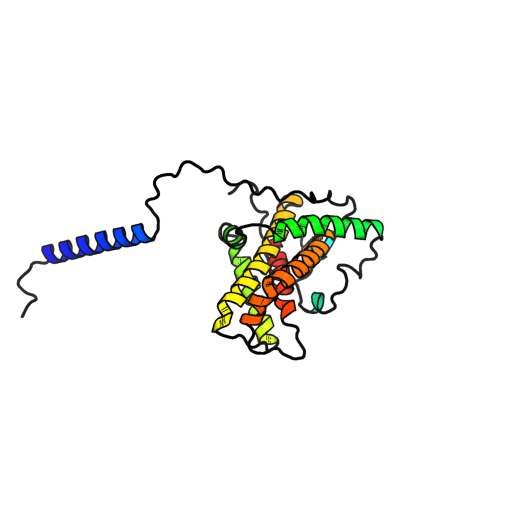93.75 150 LEU A C 1
ATOM 1130 O O . LEU A 1 150 ? -6.945 5.369 10.615 1.00 93.75 150 LEU A O 1
ATOM 1134 N N . GLN A 1 151 ? -8.447 6.976 11.037 1.00 94.81 151 GLN A N 1
ATOM 1135 C CA . GLN A 1 151 ? -8.474 7.468 9.658 1.00 94.81 151 GLN A CA 1
ATOM 1136 C C . GLN A 1 151 ? -7.097 7.941 9.199 1.00 94.81 151 GLN A C 1
ATOM 1138 O O . GLN A 1 151 ? -6.698 7.628 8.082 1.00 94.81 151 GLN A O 1
ATOM 1143 N N . LYS A 1 152 ? -6.341 8.626 10.064 1.00 94.06 152 LYS A N 1
ATOM 1144 C CA . LYS A 1 152 ? -4.971 9.048 9.762 1.00 94.06 152 LYS A CA 1
ATOM 1145 C C . LYS A 1 152 ? -4.039 7.853 9.547 1.00 94.06 152 LYS A C 1
ATOM 1147 O O . LYS A 1 152 ? -3.277 7.863 8.583 1.00 94.06 152 LYS A O 1
ATOM 1152 N N . ALA A 1 153 ? -4.117 6.825 10.391 1.00 95.38 153 ALA A N 1
ATOM 1153 C CA . ALA A 1 153 ? -3.318 5.609 10.250 1.00 95.38 153 ALA A CA 1
ATOM 1154 C C . ALA A 1 153 ? -3.637 4.864 8.942 1.00 95.38 153 ALA A C 1
ATOM 1156 O O . ALA A 1 153 ? -2.729 4.456 8.215 1.00 95.38 153 ALA A O 1
ATOM 1157 N N . LEU A 1 154 ? -4.926 4.740 8.603 1.00 97.44 154 LEU A N 1
ATOM 1158 C CA . LEU A 1 154 ? -5.371 4.134 7.346 1.00 97.44 154 LEU A CA 1
ATOM 1159 C C . LEU A 1 154 ? -4.942 4.965 6.132 1.00 97.44 154 LEU A C 1
ATOM 1161 O O . LEU A 1 154 ? -4.432 4.400 5.168 1.00 97.44 154 LEU A O 1
ATOM 1165 N N . ALA A 1 155 ? -5.093 6.290 6.189 1.00 97.19 155 ALA A N 1
ATOM 1166 C CA . ALA A 1 155 ? -4.690 7.194 5.118 1.00 97.19 155 ALA A CA 1
ATOM 1167 C C . ALA A 1 155 ? -3.176 7.156 4.889 1.00 97.19 155 ALA A C 1
ATOM 1169 O O . ALA A 1 155 ? -2.734 7.113 3.746 1.00 97.19 155 ALA A O 1
ATOM 1170 N N . LEU A 1 156 ? -2.371 7.110 5.957 1.00 96.94 156 LEU A N 1
ATOM 1171 C CA . LEU A 1 156 ? -0.920 6.986 5.836 1.00 96.94 156 LEU A CA 1
ATOM 1172 C C . LEU A 1 156 ? -0.532 5.642 5.208 1.00 96.94 156 LEU A C 1
ATOM 1174 O O . LEU A 1 156 ? 0.333 5.599 4.336 1.00 96.94 156 LEU A O 1
ATOM 1178 N N . SER A 1 157 ? -1.189 4.553 5.618 1.00 97.44 157 SER A N 1
ATOM 1179 C CA . SER A 1 157 ? -0.980 3.229 5.023 1.00 97.44 157 SER A CA 1
ATOM 1180 C C . SER A 1 157 ? -1.352 3.209 3.533 1.00 97.44 157 SER A C 1
ATOM 1182 O O . SER A 1 157 ? -0.580 2.728 2.704 1.00 97.44 157 SER A O 1
ATOM 1184 N N . ALA A 1 158 ? -2.489 3.807 3.168 1.00 98.31 158 ALA A N 1
ATOM 1185 C CA . ALA A 1 158 ? -2.931 3.952 1.784 1.00 98.31 158 ALA A CA 1
ATOM 1186 C C . ALA A 1 158 ? -1.963 4.811 0.950 1.00 98.31 158 ALA A C 1
ATOM 1188 O O . ALA A 1 158 ? -1.560 4.406 -0.137 1.00 98.31 158 ALA A O 1
ATOM 1189 N N . ALA A 1 159 ? -1.508 5.950 1.475 1.00 97.81 159 ALA A N 1
ATOM 1190 C CA . ALA A 1 159 ? -0.560 6.823 0.784 1.00 97.81 159 ALA A CA 1
ATOM 1191 C C . ALA A 1 159 ? 0.799 6.136 0.533 1.00 97.81 159 ALA A C 1
ATOM 1193 O O . ALA A 1 159 ? 1.439 6.384 -0.486 1.00 97.81 159 ALA A O 1
ATOM 1194 N N . ARG A 1 160 ? 1.219 5.204 1.403 1.00 97.75 160 ARG A N 1
ATOM 1195 C CA . ARG A 1 160 ? 2.395 4.346 1.152 1.00 97.75 160 ARG A CA 1
ATOM 1196 C C . ARG A 1 160 ? 2.180 3.393 -0.022 1.00 97.75 160 ARG A C 1
ATOM 1198 O O . ARG A 1 160 ? 3.105 3.172 -0.798 1.00 97.75 160 ARG A O 1
ATOM 1205 N N . GLY A 1 161 ? 0.969 2.855 -0.164 1.00 97.62 161 GLY A N 1
ATOM 1206 C CA . GLY A 1 161 ? 0.577 2.046 -1.320 1.00 97.62 161 GLY A CA 1
ATOM 1207 C C . GLY A 1 161 ? 0.561 2.848 -2.621 1.00 97.62 161 GLY A C 1
ATOM 1208 O O . GLY A 1 161 ? 1.080 2.381 -3.633 1.00 97.62 161 GLY A O 1
ATOM 1209 N N . VAL A 1 162 ? 0.037 4.076 -2.577 1.00 97.44 162 VAL A N 1
ATOM 1210 C CA . VAL A 1 162 ? 0.074 5.024 -3.702 1.00 97.44 162 VAL A CA 1
ATOM 1211 C C . VAL A 1 162 ? 1.510 5.308 -4.135 1.00 97.44 162 VAL A C 1
ATOM 1213 O O . VAL A 1 162 ? 1.828 5.121 -5.305 1.00 97.44 162 VAL A O 1
ATOM 1216 N N . LEU A 1 163 ? 2.392 5.677 -3.201 1.00 95.88 163 LEU A N 1
ATOM 1217 C CA . LEU A 1 163 ? 3.789 5.987 -3.517 1.00 95.88 163 LEU A CA 1
ATOM 1218 C C . LEU A 1 163 ? 4.515 4.797 -4.160 1.00 95.88 163 LEU A C 1
ATOM 1220 O O . LEU A 1 163 ? 5.289 4.972 -5.099 1.00 95.88 163 LEU A O 1
ATOM 1224 N N . LEU A 1 164 ? 4.245 3.577 -3.687 1.00 96.50 164 LEU A N 1
ATOM 1225 C CA . LEU A 1 164 ? 4.794 2.370 -4.302 1.00 96.50 164 LEU A CA 1
ATOM 1226 C C . LEU A 1 164 ? 4.321 2.201 -5.755 1.00 96.50 164 LEU A C 1
ATOM 1228 O O . LEU A 1 164 ? 5.129 1.887 -6.629 1.00 96.50 164 LEU A O 1
ATOM 1232 N N . ALA A 1 165 ? 3.031 2.416 -6.024 1.00 96.56 165 ALA A N 1
ATOM 1233 C CA . ALA A 1 165 ? 2.474 2.328 -7.373 1.00 96.56 165 ALA A CA 1
ATOM 1234 C C . ALA A 1 165 ? 3.042 3.414 -8.299 1.00 96.56 165 ALA A C 1
ATOM 1236 O O . ALA A 1 165 ? 3.377 3.128 -9.445 1.00 96.56 165 ALA A O 1
ATOM 1237 N N . GLU A 1 166 ? 3.200 4.634 -7.794 1.00 93.50 166 GLU A N 1
ATOM 1238 C CA . GLU A 1 166 ? 3.811 5.749 -8.516 1.00 93.50 166 GLU A CA 1
ATOM 1239 C C . GLU A 1 166 ? 5.257 5.449 -8.914 1.00 93.50 166 GLU A C 1
ATOM 1241 O O . GLU A 1 166 ? 5.611 5.588 -10.082 1.00 93.50 166 GLU A O 1
ATOM 1246 N N . TRP A 1 167 ? 6.092 4.987 -7.978 1.00 91.75 167 TRP A N 1
ATOM 1247 C CA . TRP A 1 167 ? 7.482 4.616 -8.275 1.00 91.75 167 TRP A CA 1
ATOM 1248 C C . TRP A 1 167 ? 7.567 3.506 -9.303 1.00 91.75 167 TRP A C 1
ATOM 1250 O O . TRP A 1 167 ? 8.334 3.598 -10.259 1.00 91.75 167 TRP A O 1
ATOM 1260 N N . ARG A 1 168 ? 6.723 2.488 -9.150 1.00 91.25 168 ARG A N 1
ATOM 1261 C CA . ARG A 1 168 ? 6.599 1.432 -10.144 1.00 91.25 168 ARG A CA 1
ATOM 1262 C C . ARG A 1 168 ? 6.260 2.008 -11.519 1.00 91.25 168 ARG A C 1
ATOM 1264 O O . ARG A 1 168 ? 6.903 1.645 -12.492 1.00 91.25 168 ARG A O 1
ATOM 1271 N N . GLN A 1 169 ? 5.274 2.894 -11.620 1.00 92.31 169 GLN A N 1
ATOM 1272 C CA . GLN A 1 169 ? 4.871 3.476 -12.902 1.00 92.31 169 GLN A CA 1
ATOM 1273 C C . GLN A 1 169 ? 5.916 4.437 -13.488 1.00 92.31 169 GLN A C 1
ATOM 1275 O O . GLN A 1 169 ? 5.974 4.598 -14.703 1.00 92.31 169 GLN A O 1
ATOM 1280 N N . LEU A 1 170 ? 6.760 5.054 -12.659 1.00 90.06 170 LEU A N 1
ATOM 1281 C CA . LEU A 1 170 ? 7.927 5.808 -13.124 1.00 90.06 170 LEU A CA 1
ATOM 1282 C C . LEU A 1 170 ? 8.997 4.892 -13.734 1.00 90.06 170 LEU A C 1
ATOM 1284 O O . LEU A 1 170 ? 9.665 5.289 -14.685 1.00 90.06 170 LEU A O 1
ATOM 1288 N N . GLU A 1 171 ? 9.153 3.679 -13.202 1.00 88.62 171 GLU A N 1
ATOM 1289 C CA . GLU A 1 171 ? 10.122 2.688 -13.686 1.00 88.62 171 GLU A CA 1
ATOM 1290 C C . GLU A 1 171 ? 9.623 1.907 -14.909 1.00 88.62 171 GLU A C 1
ATOM 1292 O O . GLU A 1 171 ? 10.363 1.724 -15.872 1.00 88.62 171 GLU A O 1
ATOM 1297 N N . ASP A 1 172 ? 8.382 1.424 -14.854 1.00 88.75 172 ASP A N 1
ATOM 1298 C CA . ASP A 1 172 ? 7.777 0.507 -15.830 1.00 88.75 172 ASP A CA 1
ATOM 1299 C C . ASP A 1 172 ? 6.866 1.216 -16.844 1.00 88.75 172 ASP A C 1
ATOM 1301 O O . ASP A 1 172 ? 6.453 0.622 -17.842 1.00 88.75 172 ASP A O 1
ATOM 1305 N N . GLY A 1 173 ? 6.504 2.475 -16.596 1.00 90.88 173 GLY A N 1
ATOM 1306 C CA . GLY A 1 173 ? 5.451 3.158 -17.336 1.00 90.88 173 GLY A CA 1
ATOM 1307 C C . GLY A 1 173 ? 4.050 2.681 -16.938 1.00 90.88 173 GLY A C 1
ATOM 1308 O O . GLY A 1 173 ? 3.767 2.311 -15.796 1.00 90.88 173 GLY A O 1
ATOM 1309 N N . LYS A 1 174 ? 3.115 2.729 -17.894 1.00 94.06 174 LYS A N 1
ATOM 1310 C CA . LYS A 1 174 ? 1.712 2.379 -17.639 1.00 94.06 174 LYS A CA 1
ATOM 1311 C C . LYS A 1 174 ? 1.577 0.893 -17.302 1.00 94.06 174 LYS A C 1
ATOM 1313 O O . LYS A 1 174 ? 2.098 0.035 -18.008 1.00 94.06 174 LYS A O 1
ATOM 1318 N N . THR A 1 175 ? 0.831 0.587 -16.241 1.00 96.31 175 THR A N 1
ATOM 1319 C CA . THR A 1 175 ? 0.617 -0.801 -15.812 1.00 96.31 175 THR A CA 1
ATOM 1320 C C . THR A 1 175 ? -0.205 -1.575 -16.842 1.00 96.31 175 THR A C 1
ATOM 1322 O O . THR A 1 175 ? -1.212 -1.081 -17.349 1.00 96.31 175 THR A O 1
ATOM 1325 N N . VAL A 1 176 ? 0.229 -2.801 -17.136 1.00 96.50 176 VAL A N 1
ATOM 1326 C CA . VAL A 1 176 ? -0.487 -3.750 -17.997 1.00 96.50 176 VAL A CA 1
ATOM 1327 C C . VAL A 1 176 ? -1.496 -4.533 -17.157 1.00 96.50 176 VAL A C 1
ATOM 1329 O O . VAL A 1 176 ? -1.168 -4.974 -16.056 1.00 96.50 176 VAL A O 1
ATOM 1332 N N . TRP A 1 177 ? -2.699 -4.732 -17.693 1.00 97.25 177 TRP A N 1
ATOM 1333 C CA . TRP A 1 177 ? -3.814 -5.403 -17.023 1.00 97.25 177 TRP A CA 1
ATOM 1334 C C . TRP A 1 177 ? -4.310 -6.600 -17.838 1.00 97.25 177 TRP A C 1
ATOM 1336 O O . TRP A 1 177 ? -4.393 -6.520 -19.063 1.00 97.25 177 TRP A O 1
ATOM 1346 N N . ASP A 1 178 ? -4.666 -7.679 -17.148 1.00 96.44 178 ASP A N 1
ATOM 1347 C CA . ASP A 1 178 ? -5.395 -8.834 -17.677 1.00 96.44 178 ASP A CA 1
ATOM 1348 C C . ASP A 1 178 ? -6.712 -8.972 -16.899 1.00 96.44 178 ASP A C 1
ATOM 1350 O O . ASP A 1 178 ? -6.754 -9.465 -15.768 1.00 96.44 178 ASP A O 1
ATOM 1354 N N . GLY A 1 179 ? -7.788 -8.403 -17.449 1.00 94.56 179 GLY A N 1
ATOM 1355 C CA . GLY A 1 179 ? -9.040 -8.220 -16.714 1.00 94.56 179 GLY A CA 1
ATOM 1356 C C . GLY A 1 179 ? -8.817 -7.434 -15.406 1.00 94.56 179 GLY A C 1
ATOM 1357 O O . GLY A 1 179 ? -8.242 -6.345 -15.453 1.00 94.56 179 GLY A O 1
ATOM 1358 N N . PRO A 1 180 ? -9.244 -7.950 -14.234 1.00 95.25 180 PRO A N 1
ATOM 1359 C CA . PRO A 1 180 ? -9.036 -7.291 -12.942 1.00 95.25 180 PRO A CA 1
ATOM 1360 C C . PRO A 1 180 ? -7.639 -7.538 -12.343 1.00 95.25 180 PRO A C 1
ATOM 1362 O O . PRO A 1 180 ? -7.401 -7.181 -11.187 1.00 95.25 180 PRO A O 1
ATOM 1365 N N . VAL A 1 181 ? -6.723 -8.179 -13.073 1.00 96.75 181 VAL A N 1
ATOM 1366 C CA . VAL A 1 181 ? -5.393 -8.552 -12.579 1.00 96.75 181 VAL A CA 1
ATOM 1367 C C . VAL A 1 181 ? -4.343 -7.599 -13.146 1.00 96.75 181 VAL A C 1
ATOM 1369 O O . VAL A 1 181 ? -4.117 -7.554 -14.354 1.00 96.75 181 VAL A O 1
ATOM 1372 N N . ALA A 1 182 ? -3.665 -6.856 -12.273 1.00 96.62 182 ALA A N 1
ATOM 1373 C CA . ALA A 1 182 ? -2.525 -6.033 -12.658 1.00 96.62 182 ALA A CA 1
ATOM 1374 C C . ALA A 1 182 ? -1.280 -6.908 -12.832 1.00 96.62 182 ALA A C 1
ATOM 1376 O O . ALA A 1 182 ? -1.004 -7.783 -12.012 1.00 96.62 182 ALA A O 1
ATOM 1377 N N . ARG A 1 183 ? -0.480 -6.656 -13.866 1.00 96.00 183 ARG A N 1
ATOM 1378 C CA . ARG A 1 183 ? 0.845 -7.265 -14.002 1.00 96.00 183 ARG A CA 1
ATOM 1379 C C . ARG A 1 183 ? 1.845 -6.427 -13.210 1.00 96.00 183 ARG A C 1
ATOM 1381 O O . ARG A 1 183 ? 2.144 -5.303 -13.620 1.00 96.00 183 ARG A O 1
ATOM 1388 N N . ILE A 1 184 ? 2.343 -6.966 -12.095 1.00 94.81 184 ILE A N 1
ATOM 1389 C CA . ILE A 1 184 ? 3.344 -6.321 -11.223 1.00 94.81 184 ILE A CA 1
ATOM 1390 C C . ILE A 1 184 ? 4.655 -7.105 -11.174 1.00 94.81 184 ILE A C 1
ATOM 1392 O O . ILE A 1 184 ? 4.705 -8.222 -11.678 1.00 94.81 184 ILE A O 1
ATOM 1396 N N . ARG A 1 185 ? 5.718 -6.545 -10.592 1.00 93.69 185 ARG A N 1
ATOM 1397 C CA . ARG A 1 185 ? 6.974 -7.269 -10.348 1.00 93.69 185 ARG A CA 1
ATOM 1398 C C . ARG A 1 185 ? 6.881 -8.062 -9.044 1.00 93.69 185 ARG A C 1
ATOM 1400 O O . ARG A 1 185 ? 6.161 -7.669 -8.124 1.00 93.69 185 ARG A O 1
ATOM 1407 N N . ALA A 1 186 ? 7.623 -9.159 -8.919 1.00 93.25 186 ALA A N 1
ATOM 1408 C CA . ALA A 1 186 ? 7.665 -9.905 -7.665 1.00 93.25 186 ALA A CA 1
ATOM 1409 C C . ALA A 1 186 ? 8.202 -9.042 -6.519 1.00 93.25 186 ALA A C 1
ATOM 1411 O O . ALA A 1 186 ? 7.683 -9.122 -5.404 1.00 93.25 186 ALA A O 1
ATOM 1412 N N . SER A 1 187 ? 9.182 -8.177 -6.797 1.00 93.38 187 SER A N 1
ATOM 1413 C CA . SER A 1 187 ? 9.712 -7.218 -5.818 1.00 93.38 187 SER A CA 1
ATOM 1414 C C . SER A 1 187 ? 8.655 -6.290 -5.215 1.00 93.38 187 SER A C 1
ATOM 1416 O O . SER A 1 187 ? 8.775 -5.918 -4.045 1.00 93.38 187 SER A O 1
ATOM 1418 N N . ASP A 1 188 ? 7.592 -5.956 -5.950 1.00 94.75 188 ASP A N 1
ATOM 1419 C CA . ASP A 1 188 ? 6.493 -5.139 -5.431 1.00 94.75 188 ASP A CA 1
ATOM 1420 C C . ASP A 1 188 ? 5.745 -5.882 -4.315 1.00 94.75 188 ASP A C 1
ATOM 1422 O O . ASP A 1 188 ? 5.452 -5.298 -3.273 1.00 94.75 188 ASP A O 1
ATOM 1426 N N . ALA A 1 189 ? 5.518 -7.193 -4.466 1.00 93.75 189 ALA A N 1
ATOM 1427 C CA . ALA A 1 189 ? 4.880 -8.013 -3.434 1.00 93.75 189 ALA A CA 1
ATOM 1428 C C . ALA A 1 189 ? 5.748 -8.139 -2.169 1.00 93.75 189 ALA A C 1
ATOM 1430 O O . ALA A 1 189 ? 5.231 -8.053 -1.051 1.00 93.75 189 ALA A O 1
ATOM 1431 N N . PHE A 1 190 ? 7.069 -8.286 -2.325 1.00 93.62 190 PHE A N 1
ATOM 1432 C CA . PHE A 1 190 ? 8.000 -8.234 -1.191 1.00 93.62 190 PHE A CA 1
ATOM 1433 C C . PHE A 1 190 ? 7.987 -6.852 -0.525 1.00 93.62 190 PHE A C 1
ATOM 1435 O O . PHE A 1 190 ? 7.935 -6.749 0.700 1.00 93.62 190 PHE A O 1
ATOM 1442 N N . THR A 1 191 ? 7.959 -5.776 -1.313 1.00 95.19 191 THR A N 1
ATOM 1443 C CA . THR A 1 191 ? 7.927 -4.402 -0.793 1.00 95.19 191 THR A CA 1
ATOM 1444 C C . THR A 1 191 ? 6.649 -4.144 -0.004 1.00 95.19 191 THR A C 1
ATOM 1446 O O . THR A 1 191 ? 6.718 -3.636 1.113 1.00 95.19 191 THR A O 1
ATOM 1449 N N . ILE A 1 192 ? 5.494 -4.567 -0.522 1.00 95.38 192 ILE A N 1
ATOM 1450 C CA . ILE A 1 192 ? 4.201 -4.504 0.172 1.00 95.38 192 ILE A CA 1
ATOM 1451 C C . ILE A 1 192 ? 4.283 -5.172 1.543 1.00 95.38 192 ILE A C 1
ATOM 1453 O O . ILE A 1 192 ? 3.850 -4.580 2.534 1.00 95.38 192 ILE A O 1
ATOM 1457 N N . GLN A 1 193 ? 4.863 -6.373 1.628 1.00 93.25 193 GLN A N 1
ATOM 1458 C CA . GLN A 1 193 ? 5.029 -7.062 2.907 1.00 93.25 193 GLN A CA 1
ATOM 1459 C C . GLN A 1 193 ? 5.893 -6.240 3.868 1.00 93.25 193 GLN A C 1
ATOM 1461 O O . GLN A 1 193 ? 5.491 -5.998 5.006 1.00 93.25 193 GLN A O 1
ATOM 1466 N N . ARG A 1 194 ? 7.060 -5.769 3.416 1.00 93.75 194 ARG A N 1
ATOM 1467 C CA . ARG A 1 194 ? 8.000 -5.015 4.259 1.00 93.75 194 ARG A CA 1
ATOM 1468 C C . ARG A 1 194 ? 7.426 -3.683 4.735 1.00 93.75 194 ARG A C 1
ATOM 1470 O O . ARG A 1 194 ? 7.573 -3.338 5.909 1.00 93.75 194 ARG A O 1
ATOM 1477 N N . VAL A 1 195 ? 6.725 -2.957 3.864 1.00 95.19 195 VAL A N 1
ATOM 1478 C CA . VAL A 1 195 ? 6.036 -1.718 4.244 1.00 95.19 195 VAL A CA 1
ATOM 1479 C C . VAL A 1 195 ? 4.892 -2.017 5.210 1.00 95.19 195 VAL A C 1
ATOM 1481 O O . VAL A 1 195 ? 4.715 -1.269 6.169 1.00 95.19 195 VAL A O 1
ATOM 1484 N N . SER A 1 196 ? 4.157 -3.116 5.026 1.00 93.75 196 SER A N 1
ATOM 1485 C CA . SER A 1 196 ? 3.090 -3.526 5.948 1.00 93.75 196 SER A CA 1
ATOM 1486 C C . SER A 1 196 ? 3.635 -3.831 7.344 1.00 93.75 196 SER A C 1
ATOM 1488 O O . SER A 1 196 ? 3.163 -3.256 8.321 1.00 93.75 196 SER A O 1
ATOM 1490 N N . GLU A 1 197 ? 4.694 -4.641 7.442 1.00 92.56 197 GLU A N 1
ATOM 1491 C CA . GLU A 1 197 ? 5.364 -4.969 8.709 1.00 92.56 197 GLU A CA 1
ATOM 1492 C C . GLU A 1 197 ? 5.864 -3.713 9.439 1.00 92.56 197 GLU A C 1
ATOM 1494 O O . GLU A 1 197 ? 5.712 -3.585 10.657 1.00 92.56 197 GLU A O 1
ATOM 1499 N N . ALA A 1 198 ? 6.457 -2.768 8.706 1.00 93.19 198 ALA A N 1
ATOM 1500 C CA . ALA A 1 198 ? 6.927 -1.507 9.269 1.00 93.19 198 ALA A CA 1
ATOM 1501 C C . ALA A 1 198 ? 5.770 -0.579 9.679 1.00 93.19 198 ALA A C 1
ATOM 1503 O O . ALA A 1 198 ? 5.827 0.051 10.737 1.00 93.19 198 ALA A O 1
ATOM 1504 N N . THR A 1 199 ? 4.710 -0.514 8.869 1.00 92.75 199 THR A N 1
ATOM 1505 C CA . THR A 1 199 ? 3.523 0.313 9.130 1.00 92.75 199 THR A CA 1
ATOM 1506 C C . THR A 1 199 ? 2.786 -0.175 10.362 1.00 92.75 199 THR A C 1
ATOM 1508 O O . THR A 1 199 ? 2.455 0.650 11.208 1.00 92.75 199 THR A O 1
ATOM 1511 N N . GLU A 1 200 ? 2.607 -1.490 10.521 1.00 91.75 200 GLU A N 1
ATOM 1512 C CA . GLU A 1 200 ? 2.057 -2.073 11.744 1.00 91.75 200 GLU A CA 1
ATOM 1513 C C . GLU A 1 200 ? 2.829 -1.550 12.959 1.00 91.75 200 GLU A C 1
ATOM 1515 O O . GLU A 1 200 ? 2.255 -0.854 13.793 1.00 91.75 200 GLU A O 1
ATOM 1520 N N . ARG A 1 201 ? 4.152 -1.753 13.010 1.00 90.25 201 ARG A N 1
ATOM 1521 C CA . ARG A 1 201 ? 4.986 -1.323 14.150 1.00 90.25 201 ARG A CA 1
ATOM 1522 C C . ARG A 1 201 ? 4.828 0.159 14.507 1.00 90.25 201 ARG A C 1
ATOM 1524 O O . ARG A 1 201 ? 4.881 0.496 15.685 1.00 90.25 201 ARG A O 1
ATOM 1531 N N . GLN A 1 202 ? 4.646 1.030 13.516 1.00 91.06 202 GLN A N 1
ATOM 1532 C CA . GLN A 1 202 ? 4.530 2.476 13.725 1.00 91.06 202 GLN A CA 1
ATOM 1533 C C . GLN A 1 202 ? 3.115 2.939 14.081 1.00 91.06 202 GLN A C 1
ATOM 1535 O O . GLN A 1 202 ? 2.970 3.919 14.803 1.00 91.06 202 GLN A O 1
ATOM 1540 N N . GLN A 1 203 ? 2.086 2.295 13.528 1.00 91.75 203 GLN A N 1
ATOM 1541 C CA . GLN A 1 203 ? 0.709 2.800 13.546 1.00 91.75 203 GLN A CA 1
ATOM 1542 C C . GLN A 1 203 ? -0.218 2.005 14.472 1.00 91.75 203 GLN A C 1
ATOM 1544 O O . GLN A 1 203 ? -1.370 2.398 14.638 1.00 91.75 203 GLN A O 1
ATOM 1549 N N . LEU A 1 204 ? 0.254 0.921 15.110 1.00 88.81 204 LEU A N 1
ATOM 1550 C CA . LEU A 1 204 ? -0.543 0.176 16.094 1.00 88.81 204 LEU A CA 1
ATOM 1551 C C . LEU A 1 204 ? -1.183 1.074 17.174 1.00 88.81 204 LEU A C 1
ATOM 1553 O O . LEU A 1 204 ? -2.359 0.846 17.459 1.00 88.81 204 LEU A O 1
ATOM 1557 N N . PRO A 1 205 ? -0.488 2.070 17.768 1.00 87.50 205 PRO A N 1
ATOM 1558 C CA . PRO A 1 205 ? -1.100 2.915 18.794 1.00 87.50 205 PRO A CA 1
ATOM 1559 C C . PRO A 1 205 ? -2.329 3.675 18.278 1.00 87.50 205 PRO A C 1
ATOM 1561 O O . PRO A 1 205 ? -3.403 3.568 18.868 1.00 87.50 205 PRO A O 1
ATOM 1564 N N . ASP A 1 206 ? -2.194 4.364 17.143 1.00 87.31 206 ASP A N 1
ATOM 1565 C CA . ASP A 1 206 ? -3.271 5.160 16.539 1.00 87.31 206 ASP A CA 1
ATOM 1566 C C . ASP A 1 206 ? -4.407 4.277 16.006 1.00 87.31 206 ASP A C 1
ATOM 1568 O O . ASP A 1 206 ? -5.583 4.620 16.141 1.00 87.31 206 ASP A O 1
ATOM 1572 N N . LEU A 1 207 ? -4.066 3.105 15.454 1.00 89.00 207 LEU A N 1
ATOM 1573 C CA . LEU A 1 207 ? -5.036 2.099 15.035 1.00 89.00 207 LEU A CA 1
ATOM 1574 C C . LEU A 1 207 ? -5.898 1.665 16.224 1.00 89.00 207 LEU A C 1
AT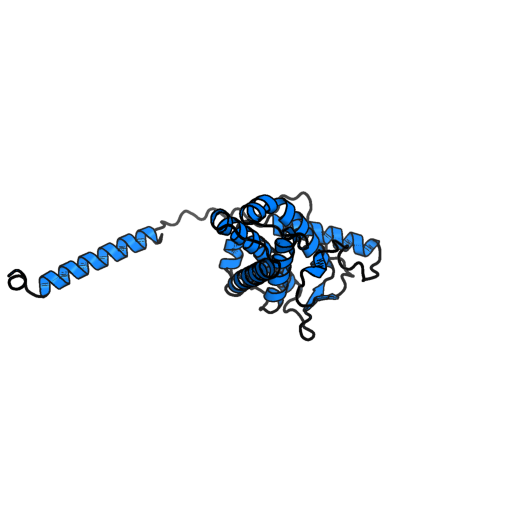OM 1576 O O . LEU A 1 207 ? -7.119 1.774 16.163 1.00 89.00 207 LEU A O 1
ATOM 1580 N N . PHE A 1 208 ? -5.278 1.180 17.305 1.00 89.88 208 PHE A N 1
ATOM 1581 C CA . PHE A 1 208 ? -6.010 0.635 18.448 1.00 89.88 208 PHE A CA 1
ATOM 1582 C C . PHE A 1 208 ? -6.746 1.700 19.257 1.00 89.88 208 PHE A C 1
ATOM 1584 O O . PHE A 1 208 ? -7.800 1.384 19.802 1.00 89.88 208 PHE A O 1
ATOM 1591 N N . ALA A 1 209 ? -6.263 2.945 19.282 1.00 86.62 209 ALA A N 1
ATOM 1592 C CA . ALA A 1 209 ? -6.995 4.059 19.880 1.00 86.62 209 ALA A CA 1
ATOM 1593 C C . ALA A 1 209 ? -8.384 4.249 19.241 1.00 86.62 209 ALA A C 1
ATOM 1595 O O . ALA A 1 209 ? -9.333 4.620 19.924 1.00 86.62 209 ALA A O 1
ATOM 1596 N N . GLY A 1 210 ? -8.533 3.960 17.943 1.00 84.50 210 GLY A N 1
ATOM 1597 C CA . GLY A 1 210 ? -9.815 4.041 17.241 1.00 84.50 210 GLY A CA 1
ATOM 1598 C C . GLY A 1 210 ? -10.707 2.805 17.340 1.00 84.50 210 GLY A C 1
ATOM 1599 O O . GLY A 1 210 ? -11.859 2.870 16.907 1.00 84.50 210 GLY A O 1
ATOM 1600 N N . ILE A 1 211 ? -10.224 1.686 17.892 1.00 89.62 211 ILE A N 1
ATOM 1601 C CA . ILE A 1 211 ? -10.978 0.426 17.942 1.00 89.62 211 ILE A CA 1
ATOM 1602 C C . ILE A 1 211 ? -11.628 0.226 19.315 1.00 89.62 211 ILE A C 1
ATOM 1604 O O . ILE A 1 211 ? -10.964 -0.050 20.309 1.00 89.62 211 ILE A O 1
ATOM 1608 N N . ALA A 1 212 ? -12.961 0.258 19.344 1.00 84.81 212 ALA A N 1
ATOM 1609 C CA . ALA A 1 212 ? -13.783 0.028 20.534 1.00 84.81 212 ALA A CA 1
ATOM 1610 C C . ALA A 1 212 ? -13.932 -1.450 20.874 1.00 84.81 212 ALA A C 1
ATOM 1612 O O . ALA A 1 212 ? -13.933 -1.853 22.035 1.00 84.81 212 ALA A O 1
ATOM 1613 N N . ARG A 1 213 ? -14.142 -2.257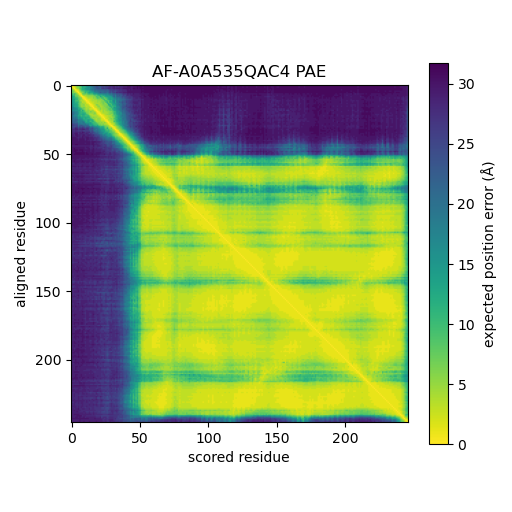 19.834 1.00 86.94 213 ARG A N 1
ATOM 1614 C CA . ARG A 1 213 ? -14.478 -3.670 19.952 1.00 86.94 213 ARG A CA 1
ATOM 1615 C C . ARG A 1 213 ? -13.738 -4.441 18.884 1.00 86.94 213 ARG A C 1
ATOM 1617 O O . ARG A 1 213 ? -13.803 -4.096 17.705 1.00 86.94 213 ARG A O 1
ATOM 1624 N N . ARG A 1 214 ? -13.079 -5.511 19.321 1.00 89.81 214 ARG A N 1
ATOM 1625 C CA . ARG A 1 214 ? -12.374 -6.445 18.452 1.00 89.81 214 ARG A CA 1
ATOM 1626 C C . ARG A 1 214 ? -13.210 -7.719 18.308 1.00 89.81 214 ARG A C 1
ATOM 1628 O O . ARG A 1 214 ? -13.537 -8.319 19.336 1.00 89.81 214 ARG A O 1
ATOM 1635 N N . PRO A 1 215 ? -13.599 -8.102 17.088 1.00 89.06 215 PRO A N 1
ATOM 1636 C CA . PRO A 1 215 ? -14.190 -9.412 16.829 1.00 89.06 215 PRO A CA 1
ATOM 1637 C C . PRO A 1 215 ? -13.168 -10.531 17.115 1.00 89.06 215 PRO A C 1
ATOM 1639 O O . PRO A 1 215 ? -11.961 -10.291 17.105 1.00 89.06 215 PRO A O 1
ATOM 1642 N N . GLN A 1 216 ? -13.640 -11.743 17.422 1.00 86.62 216 GLN A N 1
ATOM 1643 C CA . GLN A 1 216 ? -12.762 -12.881 17.753 1.00 86.62 216 GLN A CA 1
ATOM 1644 C C . GLN A 1 216 ? -12.159 -13.547 16.507 1.00 86.62 216 GLN A C 1
ATOM 1646 O O . GLN A 1 216 ? -11.109 -14.176 16.589 1.00 86.62 216 GLN A O 1
ATOM 1651 N N . ASP A 1 217 ? -12.820 -13.396 15.365 1.00 88.94 217 ASP A N 1
ATOM 1652 C CA . ASP A 1 217 ? -12.518 -14.021 14.077 1.00 88.94 217 ASP A CA 1
ATOM 1653 C C . ASP A 1 217 ? -11.797 -13.079 13.101 1.00 88.94 217 ASP A C 1
ATOM 1655 O O . ASP A 1 217 ? -11.478 -13.470 11.978 1.00 88.94 217 ASP A O 1
ATOM 1659 N N . PHE A 1 218 ? -11.525 -11.837 13.509 1.00 91.06 218 PHE A N 1
ATOM 1660 C CA . PHE A 1 218 ? -10.857 -10.871 12.653 1.00 91.06 218 PHE A CA 1
ATOM 1661 C C . PHE A 1 218 ? -9.787 -10.073 13.383 1.00 91.06 218 PHE A C 1
ATOM 1663 O O . PHE A 1 218 ? -10.002 -9.438 14.418 1.00 91.06 218 PHE A O 1
ATOM 1670 N N . GLU A 1 219 ? -8.607 -10.065 12.777 1.00 91.75 219 GLU A N 1
ATOM 1671 C CA . GLU A 1 219 ? -7.466 -9.368 13.317 1.00 91.75 219 GLU A CA 1
ATOM 1672 C C . GLU A 1 219 ? -7.384 -7.934 12.783 1.00 91.75 219 GLU A C 1
ATOM 1674 O O . GLU A 1 219 ? -6.975 -7.686 11.653 1.00 91.75 219 GLU A O 1
ATOM 1679 N N . VAL A 1 220 ? -7.715 -6.962 13.635 1.00 92.12 220 VAL A N 1
ATOM 1680 C CA . VAL A 1 220 ? -7.768 -5.531 13.274 1.00 92.12 220 VAL A CA 1
ATOM 1681 C C . VAL A 1 220 ? -6.465 -4.957 12.718 1.00 92.12 220 VAL A C 1
ATOM 1683 O O . VAL A 1 220 ? -6.520 -3.995 11.956 1.00 92.12 220 VAL A O 1
ATOM 1686 N N . ARG A 1 221 ? -5.297 -5.542 13.028 1.00 93.00 221 ARG A N 1
ATOM 1687 C CA . ARG A 1 221 ? -4.027 -5.092 12.429 1.00 93.00 221 ARG A CA 1
ATOM 1688 C C . ARG A 1 221 ? -3.999 -5.271 10.912 1.00 93.00 221 ARG A C 1
ATOM 1690 O O . ARG A 1 221 ? -3.328 -4.495 10.246 1.00 93.00 221 ARG A O 1
ATOM 1697 N N . LEU A 1 222 ? -4.783 -6.215 10.374 1.00 93.56 222 LEU A N 1
ATOM 1698 C CA . LEU A 1 222 ? -4.893 -6.480 8.937 1.00 93.56 222 LEU A CA 1
ATOM 1699 C C . LEU A 1 222 ? -5.545 -5.328 8.158 1.00 93.56 222 LEU A C 1
ATOM 1701 O O . LEU A 1 222 ? -5.431 -5.281 6.936 1.00 93.56 222 LEU A O 1
ATOM 1705 N N . LEU A 1 223 ? -6.176 -4.366 8.839 1.00 95.25 223 LEU A N 1
ATOM 1706 C CA . LEU A 1 223 ? -6.704 -3.163 8.193 1.00 95.25 223 LEU A CA 1
ATOM 1707 C C . LEU A 1 223 ? -5.590 -2.303 7.577 1.00 95.25 223 LEU A C 1
ATOM 1709 O O . LEU A 1 223 ? -5.800 -1.696 6.532 1.00 95.25 223 LEU A O 1
ATOM 1713 N N . LEU A 1 224 ? -4.394 -2.278 8.176 1.00 95.88 224 LEU A N 1
ATOM 1714 C CA . LEU A 1 224 ? -3.252 -1.521 7.654 1.00 95.88 224 LEU A CA 1
ATOM 1715 C C . LEU A 1 224 ? -2.720 -2.087 6.320 1.00 95.88 224 LEU A C 1
ATOM 1717 O O . LEU A 1 224 ? -2.720 -1.329 5.345 1.00 95.88 224 LEU A O 1
ATOM 1721 N N . PRO A 1 225 ? -2.309 -3.372 6.216 1.00 95.50 225 PRO A N 1
ATOM 1722 C CA . PRO A 1 225 ? -1.893 -3.959 4.942 1.00 95.50 225 PRO A CA 1
ATOM 1723 C C . PRO A 1 225 ? -3.018 -3.947 3.904 1.00 95.50 225 PRO A C 1
ATOM 1725 O O . PRO A 1 225 ? -2.748 -3.722 2.725 1.00 95.50 225 PRO A O 1
ATOM 1728 N N . TYR A 1 226 ? -4.279 -4.118 4.316 1.00 96.69 226 TYR A N 1
ATOM 1729 C CA . TYR A 1 226 ? -5.411 -4.030 3.394 1.00 96.69 226 TYR A CA 1
ATOM 1730 C C . TYR A 1 226 ? -5.561 -2.625 2.787 1.00 96.69 226 TYR A C 1
ATOM 1732 O O . TYR A 1 226 ? -5.683 -2.500 1.569 1.00 96.69 226 TYR A O 1
ATOM 1740 N N . ALA A 1 227 ? -5.474 -1.560 3.592 1.00 97.88 227 ALA A N 1
ATOM 1741 C CA . ALA A 1 227 ? -5.515 -0.184 3.088 1.00 97.88 227 ALA A CA 1
ATOM 1742 C C . ALA A 1 227 ? -4.364 0.110 2.113 1.00 97.88 227 ALA A C 1
ATOM 1744 O O . ALA A 1 227 ? -4.585 0.684 1.047 1.00 97.88 227 ALA A O 1
ATOM 1745 N N . LEU A 1 228 ? -3.148 -0.328 2.456 1.00 97.69 228 LEU A N 1
ATOM 1746 C CA . LEU A 1 228 ? -1.958 -0.158 1.621 1.00 97.69 228 LEU A CA 1
ATOM 1747 C C . LEU A 1 228 ? -2.121 -0.845 0.267 1.00 97.69 228 LEU A C 1
ATOM 1749 O O . LEU A 1 228 ? -1.904 -0.238 -0.779 1.00 97.69 228 LEU A O 1
ATOM 1753 N N . THR A 1 229 ? -2.510 -2.114 0.282 1.00 97.06 229 THR A N 1
ATOM 1754 C CA . THR A 1 229 ? -2.617 -2.927 -0.934 1.00 97.06 229 THR A CA 1
ATOM 1755 C C . THR A 1 229 ? -3.767 -2.500 -1.821 1.00 97.06 229 THR A C 1
ATOM 1757 O O . THR A 1 229 ? -3.610 -2.496 -3.042 1.00 97.06 229 THR A O 1
ATOM 1760 N N . THR A 1 230 ? -4.883 -2.080 -1.222 1.00 98.31 230 THR A N 1
ATOM 1761 C CA . THR A 1 230 ? -6.022 -1.491 -1.936 1.00 98.31 230 THR A CA 1
ATOM 1762 C C . THR A 1 230 ? -5.603 -0.214 -2.651 1.00 98.31 230 THR A C 1
ATOM 1764 O O . THR A 1 230 ? -5.857 -0.070 -3.842 1.00 98.31 230 THR A O 1
ATOM 1767 N N . ALA A 1 231 ? -4.910 0.691 -1.959 1.00 98.38 231 ALA A N 1
ATOM 1768 C CA . ALA A 1 231 ? -4.444 1.936 -2.558 1.00 98.38 231 ALA A CA 1
ATOM 1769 C C . ALA A 1 231 ? -3.409 1.700 -3.666 1.00 98.38 231 ALA A C 1
ATOM 1771 O O . ALA A 1 231 ? -3.509 2.307 -4.729 1.00 98.38 231 ALA A O 1
ATOM 1772 N N . PHE A 1 232 ? -2.469 0.771 -3.454 1.00 98.19 232 PHE A N 1
ATOM 1773 C CA . PHE A 1 232 ? -1.528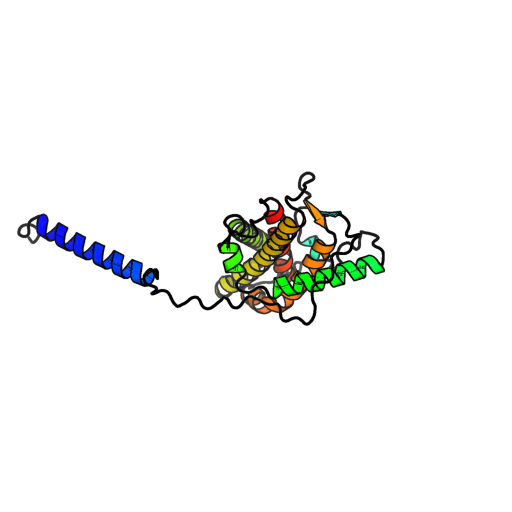 0.335 -4.485 1.00 98.19 232 PHE A CA 1
ATOM 1774 C C . PHE A 1 232 ? -2.275 -0.154 -5.732 1.00 98.19 232 PHE A C 1
ATOM 1776 O O . PHE A 1 232 ? -2.097 0.412 -6.805 1.00 98.19 232 PHE A O 1
ATOM 1783 N N . TYR A 1 233 ? -3.179 -1.128 -5.584 1.00 97.94 233 TYR A N 1
ATOM 1784 C CA . TYR A 1 233 ? -3.969 -1.684 -6.687 1.00 97.94 233 TYR A CA 1
ATOM 1785 C C . TYR A 1 233 ? -4.744 -0.613 -7.465 1.00 97.94 233 TYR A C 1
ATOM 1787 O O . TYR A 1 233 ? -4.706 -0.581 -8.694 1.00 97.94 233 TYR A O 1
ATOM 1795 N N . LEU A 1 234 ? -5.431 0.279 -6.750 1.00 97.81 234 LEU A N 1
ATOM 1796 C CA . LEU A 1 234 ? -6.224 1.350 -7.350 1.00 97.81 234 LEU A CA 1
ATOM 1797 C C . LEU A 1 234 ? -5.336 2.355 -8.097 1.00 97.81 234 LEU A C 1
ATOM 1799 O O . LEU A 1 234 ? -5.657 2.733 -9.222 1.00 97.81 234 LEU A O 1
ATOM 1803 N N . ARG A 1 235 ? -4.190 2.749 -7.522 1.00 97.19 235 ARG A N 1
ATOM 1804 C CA . ARG A 1 235 ? -3.286 3.727 -8.146 1.00 97.19 235 ARG A CA 1
ATOM 1805 C C . ARG A 1 235 ? -2.644 3.204 -9.432 1.00 97.19 235 ARG A C 1
ATOM 1807 O O . ARG A 1 235 ? -2.368 4.005 -10.327 1.00 97.19 235 ARG A O 1
ATOM 1814 N N . LEU A 1 236 ? -2.473 1.884 -9.570 1.00 97.00 236 LEU A N 1
ATOM 1815 C CA . LEU A 1 236 ? -1.971 1.256 -10.802 1.00 97.00 236 LEU A CA 1
ATOM 1816 C C . LEU A 1 236 ? -2.884 1.469 -12.023 1.00 97.00 236 LEU A C 1
ATOM 1818 O O . LEU A 1 236 ? -2.413 1.342 -13.155 1.00 97.00 236 LEU A O 1
ATOM 1822 N N . GLN A 1 237 ? -4.172 1.772 -11.821 1.00 94.94 237 GLN A N 1
ATOM 1823 C CA . GLN A 1 237 ? -5.113 2.070 -12.912 1.00 94.94 237 GLN A CA 1
ATOM 1824 C C . GLN A 1 237 ? -4.917 3.482 -13.482 1.00 94.94 237 GLN A C 1
ATOM 1826 O O . GLN A 1 237 ? -5.275 3.734 -14.635 1.00 94.94 237 GLN A O 1
ATOM 1831 N N . GLY A 1 238 ? -4.353 4.385 -12.675 1.00 91.06 238 GLY A N 1
ATOM 1832 C CA . GLY A 1 238 ? -4.059 5.762 -13.056 1.00 91.06 238 GLY A CA 1
ATOM 1833 C C . GLY A 1 238 ? -2.932 5.870 -14.078 1.00 91.06 238 GLY A C 1
ATOM 1834 O O . GLY A 1 238 ? -2.285 4.885 -14.459 1.00 91.06 238 GLY A O 1
ATOM 1835 N N . ASN A 1 239 ? -2.679 7.093 -14.524 1.00 91.00 239 ASN A N 1
ATOM 1836 C CA . ASN A 1 239 ? -1.553 7.368 -15.399 1.00 91.00 239 ASN A CA 1
ATOM 1837 C C . ASN A 1 239 ? -0.247 7.390 -14.590 1.00 91.00 239 ASN A C 1
ATOM 1839 O O . ASN A 1 239 ? -0.260 7.705 -13.392 1.00 91.00 239 ASN A O 1
ATOM 1843 N N . PRO A 1 240 ? 0.894 7.075 -15.231 1.00 87.94 240 PRO A N 1
ATOM 1844 C CA . PRO A 1 240 ? 2.192 7.304 -14.618 1.00 87.94 240 PRO A CA 1
ATOM 1845 C C . PRO A 1 240 ? 2.320 8.761 -14.160 1.00 87.94 240 PRO A C 1
ATOM 1847 O O . PRO A 1 240 ? 1.959 9.663 -14.925 1.00 87.94 240 PRO A O 1
ATOM 1850 N N . PRO A 1 241 ? 2.815 9.013 -12.937 1.00 85.06 241 PRO A N 1
ATOM 1851 C CA . PRO A 1 241 ? 2.990 10.373 -12.457 1.00 85.06 241 PRO A CA 1
ATOM 1852 C C . PRO A 1 241 ? 4.057 11.090 -13.291 1.00 85.06 241 PRO A C 1
ATOM 1854 O O . PRO A 1 241 ? 5.029 10.495 -13.764 1.00 85.06 241 PRO A O 1
ATOM 1857 N N . ASN A 1 242 ? 3.902 12.401 -13.450 1.00 76.38 242 ASN A N 1
ATOM 1858 C CA . ASN A 1 242 ? 4.912 13.217 -14.110 1.00 76.38 242 ASN A CA 1
ATOM 1859 C C . ASN A 1 242 ? 6.085 13.434 -13.144 1.00 76.38 242 ASN A C 1
ATOM 1861 O O . ASN A 1 242 ? 5.958 14.202 -12.193 1.00 76.38 242 ASN A O 1
ATOM 1865 N N . ALA A 1 243 ? 7.238 12.815 -13.418 1.00 59.97 243 ALA A N 1
ATOM 1866 C CA . ALA A 1 243 ? 8.444 12.876 -12.576 1.00 59.97 243 ALA A CA 1
ATOM 1867 C C . ALA A 1 243 ? 8.942 14.302 -12.231 1.00 59.97 243 ALA A C 1
ATOM 1869 O O . ALA A 1 243 ? 9.764 14.463 -11.335 1.00 59.97 243 ALA A O 1
ATOM 1870 N N . PHE A 1 244 ? 8.459 15.328 -12.943 1.00 47.47 244 PHE A N 1
ATOM 1871 C CA . PHE A 1 244 ? 8.910 16.721 -12.850 1.00 47.47 244 PHE A CA 1
ATOM 1872 C C . PHE A 1 244 ? 7.783 17.739 -12.591 1.00 47.47 244 PHE A C 1
ATOM 1874 O O . PHE A 1 244 ? 7.984 18.927 -12.827 1.00 47.47 244 PHE A O 1
ATOM 1881 N N . ALA A 1 245 ? 6.591 17.313 -12.160 1.00 36.66 245 ALA A N 1
ATOM 1882 C CA . ALA A 1 245 ? 5.449 18.221 -11.967 1.00 36.66 245 ALA A CA 1
ATOM 1883 C C . ALA A 1 245 ? 5.319 18.828 -10.550 1.00 36.66 245 ALA A C 1
ATOM 1885 O O . ALA A 1 245 ? 4.278 19.410 -10.250 1.00 36.66 245 ALA A O 1
ATOM 1886 N N . ALA A 1 246 ? 6.350 18.716 -9.702 1.00 34.75 246 ALA A N 1
ATOM 1887 C CA . ALA A 1 246 ? 6.391 19.308 -8.358 1.00 34.75 246 ALA A CA 1
ATOM 1888 C C . ALA A 1 246 ? 7.193 20.619 -8.318 1.00 34.75 246 ALA A C 1
ATOM 1890 O O . ALA A 1 246 ? 8.327 20.635 -8.852 1.00 34.75 246 ALA A O 1
#

Secondary structure (DSSP, 8-state):
--SSSS-HHHHHHHHHHHHHHHHHHHHHHTT-----------------SS-PPPPPPTT--EEEE-S--THHHHT-PPTTTTS---HHHHHHHHHHHHHHHHHHHT-TTHHHHHHHSTTHHHHHHHHHHHHHHHHHHTT-EE-TTTHHHHHHHHHHHHHHHHHHHHHHHHHH-SPPEETTEEEEEHHHHHHHHHHHHHHHHHHHHHHHHTEEE--SS--GGGHHHHHHHHHHHHHTTSPPP-TT--

pLDDT: mean 81.26, std 19.09, range [34.75, 98.38]

Foldseek 3Di:
DPPPDDDPVVVVVVVVVVVVVVVVVVVVVVPVDDDDDDDPPPPPPDPPPPDAQDPDPPPFDWDWAFQDDLVVPPVVDQQPPVPPDDPVNSVSLLSNLLNVLSCLLPPPPLLVVQVVDPLRVVLLVVLLVVLVVVCVVLVWDFDPVLVVLQSVLLSSLLSSLLVLLLVQCVVPNQWDDDVRITTDTSSSRSNLSNNLVSSLVVSVVSQVSGTPDDDPPDDSSSSSSSSSSSSNSSNSNDGRDDPPPD

Sequence (246 aa):
MAVLRFGVLPTILVMMVGVTSAVLVGRHRAGRFTVRPRARRGQEWRPTVQHAELPTPADDPAIGYPEPSVEQFAARTPPLAHLKLEGGLRTALDGFALGRAKRIVEAPDLLSHAAADAESWPVVELAVQKTLELARGRGVGIQAEGQVGLQKALALSAARGVLLAEWRQLEDGKTVWDGPVARIRASDAFTIQRVSEATERQQLPDLFAGIARRPQDFEVRLLLPYALTTAFYLRLQGNPPNAFAA

Solvent-accessible surface area (backbone atoms only — not comparable to full-atom values): 13819 Å² total; per-residue (Å²): 143,85,84,86,82,71,63,75,62,64,57,52,52,52,49,53,53,53,51,52,51,51,52,50,54,51,39,62,75,64,64,76,79,67,78,83,71,76,80,69,72,69,80,71,85,66,74,86,79,84,63,74,59,51,74,80,62,91,82,58,48,77,38,82,42,58,76,73,58,64,72,76,57,73,71,70,60,64,70,63,68,88,52,91,64,54,70,68,57,52,52,48,34,46,53,25,12,49,30,51,20,50,54,58,72,67,47,75,64,47,65,59,54,30,62,70,36,86,77,42,34,63,30,24,53,50,16,38,50,55,36,52,50,49,38,50,75,57,58,40,35,72,30,80,89,16,40,64,40,26,52,50,40,29,35,52,30,5,35,47,16,32,52,53,29,40,54,48,17,64,75,70,37,69,61,52,68,61,84,76,23,36,55,40,47,47,39,54,50,37,19,52,51,47,38,32,59,52,46,48,76,72,33,48,67,38,40,53,57,10,50,69,38,79,37,95,90,50,66,74,74,51,47,41,45,42,8,15,45,36,7,20,60,54,40,42,73,49,76,50,60,67,96,77,78,124

Radius of gyration: 24.24 Å; Cα contacts (8 Å, |Δi|>4): 286; chains: 1; bounding box: 64×80×38 Å